Protein AF-K7MGU0-F1 (afdb_monomer)

Radius of gyration: 17.74 Å; Cα contacts (8 Å, |Δi|>4): 352; chains: 1; bounding box: 52×36×39 Å

Solvent-accessible surface area (backbone atoms only — not comparable to full-atom values): 12225 Å² total; per-residue (Å²): 135,83,76,81,82,65,74,52,63,65,52,76,43,71,45,42,64,40,70,75,51,37,75,36,49,47,59,34,79,84,24,44,74,56,97,31,18,41,38,25,26,84,63,34,66,45,21,53,11,33,43,31,45,67,70,66,44,75,66,55,86,72,94,62,90,76,66,78,72,80,76,79,81,74,82,72,86,83,77,58,30,75,46,71,41,50,80,73,100,62,54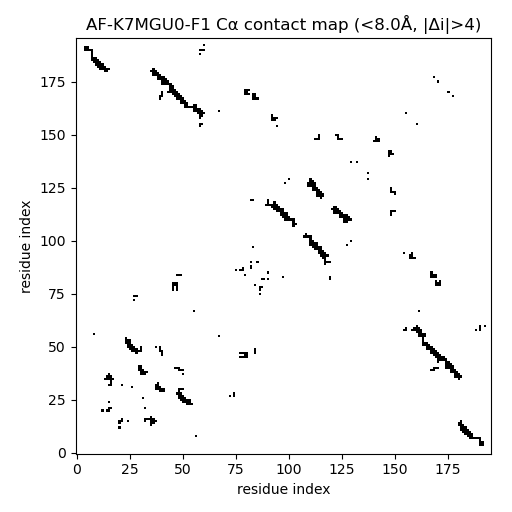,72,62,44,75,45,78,44,77,45,78,77,68,46,93,90,50,70,90,51,33,30,36,27,38,23,61,48,39,83,65,49,83,46,70,45,82,40,69,59,80,83,30,66,100,46,92,73,83,87,48,73,76,42,101,86,73,54,62,84,80,94,74,67,58,70,82,57,36,62,48,64,42,72,54,67,51,57,35,43,21,40,93,51,65,54,63,48,74,44,60,62,52,75,47,76,53,84,63,76,73,81,74,82,78,128

InterPro domains:
  IPR001220 Legume lectin domain [PF00139] (79-130)
  IPR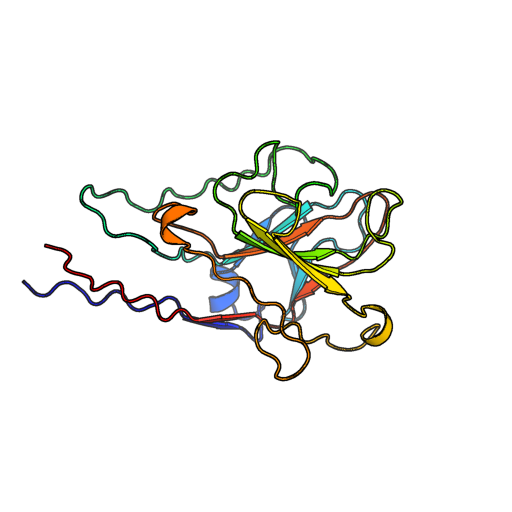001220 Legume lectin domain [PF00139] (146-190)
  IPR013320 Concanavalin A-like lectin/glucanase domain superfamily [SSF49899] (7-190)
  IPR019825 Legume lectin, beta chain, Mn/Ca-binding site [PS00307] (95-101)
  IPR050258 Leguminous Lectin [PTHR32401] (75-188)
  IPR053761 Leguminous Lectin Domain-containing Protein [G3DSA:2.60.40.4220] (92-138)

Nearest PDB structures (foldseek):
  5t7p-assembly1_A  TM=7.113E-01  e=4.894E-07  Pisum sativum
  5t7p-assembly1_B  TM=7.230E-01  e=8.574E-07  Pisum sativum
  2bqp-assembly1_B  TM=7.061E-01  e=1.270E-06  Pisum sativum
  4wv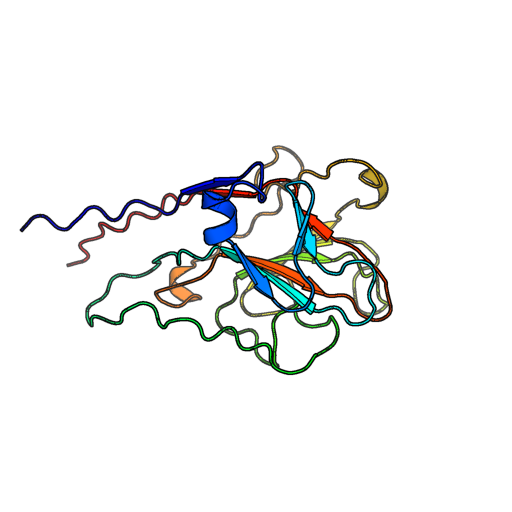8-assembly1_D  TM=6.993E-01  e=1.777E-06  Vatairea macrocarpa
  2e6v-assembly4_D  TM=5.112E-01  e=5.675E-01  Canis lupus familiaris

Sequence (196 aa):
MILPIVQPLSFNITNFSDPEIASRIQCTGIAKIENGNIVLNPLINNGVERAIYGQPLRLKNSSNGNTPLAFDYQTPPNFSGFSLGLYGGTLDNIVAVEFDTYINEYDQPMHRVGINNNSVASLEYKKFRIESNIGKMGHASAFTPNDSLSHQIDLREILPKWVTVEFSGATRSSKEENVIHSWEFSTNLDLNINDN

Secondary structure (DSSP, 8-state):
------PPPEEEES-TTSHHHHTTEEE-TT-EEETTEEEES-S-TT-EEEEEESSPEE-S--SS--PPP-------S---STTTT--SS---S-EEEEEE----SSS-SS-EEEEEESSSSEEEEEE--GGGGTTS-----S--TTS-------HHHHS-SEE--EEEEE-SSS---EEE--EEEE----------

pLDDT: mean 74.09, std 16.16, range [33.75, 96.81]

Structure (mmCIF, N/CA/C/O backbone):
data_AF-K7MGU0-F1
#
_entry.id   AF-K7MGU0-F1
#
loop_
_atom_site.group_PDB
_atom_site.id
_atom_site.type_symbol
_atom_site.label_atom_id
_atom_site.label_alt_id
_atom_site.label_comp_id
_atom_site.label_asym_id
_atom_site.label_entity_id
_atom_site.label_seq_id
_atom_site.pdbx_PDB_ins_code
_atom_site.Cartn_x
_atom_site.Cartn_y
_atom_site.Cartn_z
_atom_site.occupancy
_atom_site.B_iso_or_equiv
_atom_site.auth_seq_id
_atom_site.auth_comp_id
_atom_site.auth_asym_id
_atom_site.auth_atom_id
_atom_site.pdbx_PDB_model_num
ATOM 1 N N . MET A 1 1 ? -33.216 -1.566 22.440 1.00 45.22 1 MET A N 1
ATOM 2 C CA . MET A 1 1 ? -32.497 -2.041 21.241 1.00 45.22 1 MET A CA 1
ATOM 3 C C . MET A 1 1 ? -31.042 -1.654 21.432 1.00 45.22 1 MET A C 1
ATOM 5 O O . MET A 1 1 ? -30.753 -0.469 21.457 1.00 45.22 1 MET A O 1
ATOM 9 N N . ILE A 1 2 ? -30.171 -2.619 21.716 1.00 44.28 2 ILE A N 1
ATOM 10 C CA . ILE A 1 2 ? -28.731 -2.377 21.869 1.00 44.28 2 ILE A CA 1
ATOM 11 C C . ILE A 1 2 ? -28.143 -2.617 20.483 1.00 44.28 2 ILE A C 1
ATOM 13 O O . ILE A 1 2 ? -28.178 -3.749 20.003 1.00 44.28 2 ILE A O 1
ATOM 17 N N . LEU A 1 3 ? -27.706 -1.560 19.801 1.00 50.16 3 LEU A N 1
ATOM 18 C CA . LEU A 1 3 ? -26.968 -1.729 18.553 1.00 50.16 3 LEU A CA 1
ATOM 19 C C . LEU A 1 3 ? -25.599 -2.329 18.911 1.00 50.16 3 LEU A C 1
ATOM 21 O O . LEU A 1 3 ? -24.957 -1.832 19.839 1.00 50.16 3 LEU A O 1
ATOM 25 N N . PRO A 1 4 ? -25.167 -3.422 18.260 1.00 48.31 4 PRO A N 1
ATOM 26 C CA . PRO A 1 4 ? -23.873 -4.015 18.553 1.00 48.31 4 PRO A CA 1
ATOM 27 C C . PRO A 1 4 ? -22.781 -2.990 18.245 1.00 48.31 4 PRO A C 1
ATOM 29 O O . PRO A 1 4 ? -22.712 -2.474 17.129 1.00 48.31 4 PRO A O 1
ATOM 32 N N . ILE A 1 5 ? -21.946 -2.711 19.248 1.00 52.16 5 ILE A N 1
ATOM 33 C CA . ILE A 1 5 ? -20.726 -1.915 19.107 1.00 52.16 5 ILE A CA 1
ATOM 34 C C . ILE A 1 5 ? -19.877 -2.622 18.053 1.00 52.16 5 ILE A C 1
ATOM 36 O O . ILE A 1 5 ? -19.311 -3.684 18.314 1.00 52.16 5 ILE A O 1
ATOM 40 N N . VAL A 1 6 ? -19.821 -2.072 16.843 1.00 58.41 6 VAL A N 1
ATOM 41 C CA . VAL A 1 6 ? -18.869 -2.554 15.846 1.00 58.41 6 VAL A CA 1
ATOM 42 C C . VAL A 1 6 ? -17.529 -1.966 16.244 1.00 58.41 6 VAL A C 1
ATOM 44 O O . VAL A 1 6 ? -17.345 -0.752 16.199 1.00 58.41 6 VAL A O 1
ATOM 47 N N . GLN A 1 7 ? -16.624 -2.824 16.708 1.00 64.56 7 GLN A N 1
ATOM 48 C CA . GLN A 1 7 ? -15.285 -2.390 17.076 1.00 64.56 7 GLN A CA 1
ATOM 49 C C . GLN A 1 7 ? -14.560 -1.842 15.837 1.00 64.56 7 GLN A C 1
ATOM 51 O O . GLN A 1 7 ? -14.709 -2.410 14.748 1.00 64.56 7 GLN A O 1
ATOM 56 N N . PRO A 1 8 ? -13.792 -0.749 15.982 1.00 74.75 8 PRO A N 1
ATOM 57 C CA . PRO A 1 8 ? -12.951 -0.260 14.902 1.00 74.75 8 PRO A CA 1
ATOM 58 C C . PRO A 1 8 ? -11.940 -1.335 14.494 1.00 74.75 8 PRO A C 1
ATOM 60 O O . PRO A 1 8 ? -11.438 -2.083 15.336 1.00 74.75 8 PRO A O 1
ATOM 63 N N . LEU A 1 9 ? -11.631 -1.410 13.198 1.00 81.62 9 LEU A N 1
ATOM 64 C CA . LEU A 1 9 ? -10.611 -2.327 12.703 1.00 81.62 9 LEU A CA 1
ATOM 65 C C . LEU A 1 9 ? -9.241 -1.918 13.256 1.00 81.62 9 LEU A C 1
ATOM 67 O O . LEU A 1 9 ? -8.764 -0.811 13.005 1.00 81.62 9 LEU A O 1
ATOM 71 N N . SER A 1 10 ? -8.609 -2.826 13.990 1.00 87.38 10 SER A N 1
ATOM 72 C CA . SER A 1 10 ? -7.253 -2.648 14.490 1.00 87.38 10 SER A CA 1
ATOM 73 C C . SER A 1 10 ? -6.518 -3.981 14.464 1.00 87.38 10 SER A C 1
ATOM 75 O O . SER A 1 10 ? -7.075 -5.002 14.874 1.00 87.38 10 SER A O 1
ATOM 77 N N . PHE A 1 11 ? -5.288 -3.982 13.964 1.00 91.31 11 PHE A N 1
ATOM 78 C CA . PHE A 1 11 ? -4.409 -5.143 13.971 1.00 91.31 11 PHE A CA 1
ATOM 79 C C . PHE A 1 11 ? -2.942 -4.712 14.013 1.00 91.31 11 PHE A C 1
ATOM 81 O O . PHE A 1 11 ? -2.573 -3.639 13.542 1.00 91.31 11 PHE A O 1
ATOM 88 N N . ASN A 1 12 ? -2.103 -5.580 14.570 1.00 93.75 12 ASN A N 1
ATOM 89 C CA . ASN A 1 12 ? -0.656 -5.430 14.576 1.00 93.75 12 ASN A CA 1
ATOM 90 C C . ASN A 1 12 ? -0.034 -6.795 14.280 1.00 93.75 12 ASN A C 1
ATOM 92 O O . ASN A 1 12 ? -0.160 -7.727 15.075 1.00 93.75 12 ASN A O 1
ATOM 96 N N . ILE A 1 13 ? 0.578 -6.912 13.108 1.00 95.12 13 ILE A N 1
ATOM 97 C CA . ILE A 1 13 ? 1.176 -8.139 12.605 1.00 95.12 13 ILE A CA 1
ATOM 98 C C . ILE A 1 13 ? 2.687 -7.958 12.561 1.00 95.12 13 ILE A C 1
ATOM 100 O O . ILE A 1 13 ? 3.191 -7.079 11.868 1.00 95.12 13 ILE A O 1
ATOM 104 N N . THR A 1 14 ? 3.409 -8.829 13.257 1.00 95.12 14 THR A N 1
ATOM 105 C CA . THR A 1 14 ? 4.882 -8.861 13.277 1.00 95.12 14 THR A CA 1
ATOM 106 C C . THR A 1 14 ? 5.458 -10.176 12.748 1.00 95.12 14 THR A C 1
ATOM 108 O O . THR A 1 14 ? 6.672 -10.320 12.649 1.00 95.12 14 THR A O 1
ATOM 111 N N . ASN A 1 15 ? 4.594 -11.144 12.425 1.00 96.62 15 ASN A N 1
ATOM 112 C CA . ASN A 1 15 ? 4.957 -12.414 11.809 1.00 96.62 15 ASN A CA 1
ATOM 113 C C . ASN A 1 15 ? 3.787 -12.928 10.960 1.00 96.62 15 ASN A C 1
ATOM 115 O O . ASN A 1 15 ? 2.785 -13.413 11.484 1.00 96.62 15 ASN A O 1
ATOM 119 N N . PHE A 1 16 ? 3.927 -12.852 9.642 1.00 96.81 16 PHE A N 1
ATOM 120 C CA . PHE A 1 16 ? 2.901 -13.305 8.704 1.00 96.81 16 PHE A CA 1
ATOM 121 C C . PHE A 1 16 ? 2.825 -14.830 8.573 1.00 96.81 16 PHE A C 1
ATOM 123 O O . PHE A 1 16 ? 1.855 -15.342 8.028 1.00 96.81 16 PHE A O 1
ATOM 130 N N . SER A 1 17 ? 3.820 -15.570 9.075 1.00 96.06 17 SER A N 1
ATOM 131 C CA . SER A 1 17 ? 3.813 -17.038 9.081 1.00 96.06 17 SER A CA 1
ATOM 132 C C . SER A 1 17 ? 3.055 -17.643 10.267 1.00 96.06 17 SER A C 1
ATOM 134 O O . SER A 1 17 ? 2.936 -18.866 10.332 1.00 96.06 17 SER A O 1
ATOM 136 N N . ASP A 1 18 ? 2.539 -16.829 11.194 1.00 95.62 18 ASP A N 1
ATOM 137 C CA . ASP A 1 18 ? 1.586 -17.310 12.195 1.00 95.62 18 ASP A CA 1
ATOM 138 C C . ASP A 1 18 ? 0.335 -17.865 11.478 1.00 95.62 18 ASP A C 1
ATOM 140 O O . ASP A 1 18 ? -0.245 -17.146 10.664 1.00 95.62 18 ASP A O 1
ATOM 144 N N . PRO A 1 19 ? -0.100 -19.116 11.730 1.00 93.75 19 PRO A N 1
ATOM 145 C CA . PRO A 1 19 ? -1.223 -19.719 11.011 1.00 93.75 19 PRO A CA 1
ATOM 146 C C . PRO A 1 19 ? -2.539 -18.934 11.101 1.00 93.75 19 PRO A C 1
ATOM 148 O O . PRO A 1 19 ? -3.299 -18.899 10.130 1.00 93.75 19 PRO A O 1
ATOM 151 N N . GLU A 1 20 ? -2.819 -18.295 12.241 1.00 92.00 20 GLU A N 1
ATOM 152 C CA . GLU A 1 20 ? -4.018 -17.473 12.416 1.00 92.00 20 GLU A CA 1
ATOM 153 C C . GLU A 1 20 ? -3.933 -16.221 11.538 1.00 92.00 20 GLU A C 1
ATOM 155 O O . GLU A 1 20 ? -4.897 -15.875 10.853 1.00 92.00 20 GLU A O 1
ATOM 160 N N . ILE A 1 21 ? -2.763 -15.581 11.495 1.00 92.31 21 ILE A N 1
ATOM 161 C CA . ILE A 1 21 ? -2.512 -14.399 10.664 1.00 92.31 21 ILE A CA 1
ATOM 162 C C . ILE A 1 21 ? -2.480 -14.752 9.179 1.00 92.31 21 ILE A C 1
ATOM 164 O O . ILE A 1 21 ? -3.119 -14.069 8.383 1.00 92.31 21 ILE A O 1
ATOM 168 N N . ALA A 1 22 ? -1.796 -15.828 8.796 1.00 90.81 22 ALA A N 1
ATOM 169 C CA . ALA A 1 22 ? -1.699 -16.288 7.417 1.00 90.81 22 ALA A CA 1
ATOM 170 C C . ALA A 1 22 ? -3.089 -16.558 6.821 1.00 90.81 22 ALA A C 1
ATOM 172 O O . ALA A 1 22 ? -3.336 -16.225 5.667 1.00 90.81 22 ALA A O 1
ATOM 173 N N . SER A 1 23 ? -4.033 -17.068 7.625 1.00 91.00 23 SER A N 1
ATOM 174 C CA . SER A 1 23 ? -5.429 -17.260 7.197 1.00 91.00 23 SER A CA 1
ATOM 175 C C . SER A 1 23 ? -6.177 -15.952 6.890 1.00 91.00 23 SER A C 1
ATOM 177 O O . SER A 1 23 ? -7.195 -15.967 6.196 1.00 91.00 23 SER A O 1
ATOM 179 N N . ARG A 1 24 ? -5.673 -14.815 7.390 1.00 91.38 24 ARG A N 1
ATOM 180 C CA . ARG A 1 24 ? -6.221 -13.466 7.188 1.00 91.38 24 ARG A CA 1
ATOM 181 C C . ARG A 1 24 ? -5.509 -12.691 6.086 1.00 91.38 24 ARG A C 1
ATOM 183 O O . ARG A 1 24 ? -5.950 -11.588 5.789 1.00 91.38 24 ARG A O 1
ATOM 190 N N . ILE A 1 25 ? -4.440 -13.215 5.492 1.00 92.38 25 ILE A N 1
ATOM 191 C CA . ILE A 1 25 ? -3.716 -12.546 4.409 1.00 92.38 25 ILE A CA 1
ATOM 192 C C . ILE A 1 25 ? -3.968 -13.284 3.104 1.00 92.38 25 ILE A C 1
ATOM 194 O O . ILE A 1 25 ? -3.707 -14.477 2.977 1.00 92.38 25 ILE A O 1
ATOM 198 N N . GLN A 1 26 ? -4.458 -12.552 2.112 1.00 90.25 26 GLN A N 1
ATOM 199 C CA . GLN A 1 26 ? -4.673 -13.072 0.771 1.00 90.25 26 GLN A CA 1
ATOM 200 C C . GLN A 1 26 ? -3.619 -12.486 -0.160 1.00 90.25 26 GLN A C 1
ATOM 202 O O . GLN A 1 26 ? -3.630 -11.289 -0.448 1.00 90.25 26 GLN A O 1
ATOM 207 N N . CYS A 1 27 ? -2.701 -13.331 -0.621 1.00 89.94 27 CYS A N 1
ATOM 208 C CA . CYS A 1 27 ? -1.728 -12.962 -1.640 1.00 89.94 27 CYS A CA 1
ATOM 209 C C . CYS A 1 27 ? -2.283 -13.256 -3.037 1.00 89.94 27 CYS A C 1
ATOM 211 O O . CYS A 1 27 ? -2.915 -14.288 -3.262 1.00 89.94 27 CYS A O 1
ATOM 213 N N . THR A 1 28 ? -2.018 -12.358 -3.981 1.00 84.31 28 THR A N 1
ATOM 214 C CA . THR A 1 28 ? -2.375 -12.520 -5.398 1.00 84.31 28 THR A CA 1
ATOM 215 C C . THR A 1 28 ? -1.122 -12.577 -6.269 1.00 84.31 28 THR A C 1
ATOM 217 O O . THR A 1 28 ? -0.056 -12.103 -5.871 1.00 84.31 28 THR A O 1
ATOM 220 N N . GLY A 1 29 ? -1.236 -13.162 -7.463 1.00 79.75 29 GLY A N 1
ATOM 221 C CA . GLY A 1 29 ? -0.090 -13.346 -8.352 1.00 79.75 29 GLY A CA 1
ATOM 222 C C . GLY A 1 29 ? 0.954 -14.269 -7.722 1.00 79.75 29 GLY A C 1
ATOM 223 O O . GLY A 1 29 ? 0.621 -15.352 -7.247 1.00 79.75 29 GLY A O 1
ATOM 224 N N . ILE A 1 30 ? 2.214 -13.839 -7.717 1.00 84.69 30 ILE A N 1
ATOM 225 C CA . ILE A 1 30 ? 3.321 -14.592 -7.109 1.00 84.69 30 ILE A CA 1
ATOM 226 C C . ILE A 1 30 ? 3.715 -14.082 -5.717 1.00 84.69 30 ILE A C 1
ATOM 228 O O . ILE A 1 30 ? 4.750 -14.496 -5.186 1.00 84.69 30 ILE A O 1
ATOM 232 N N . ALA A 1 31 ? 2.914 -13.191 -5.124 1.00 89.25 31 ALA A N 1
ATOM 233 C CA . ALA A 1 31 ? 3.133 -12.780 -3.748 1.00 89.25 31 ALA A CA 1
ATOM 234 C C . ALA A 1 31 ? 3.020 -13.988 -2.824 1.00 89.25 31 ALA A C 1
ATOM 236 O O . ALA A 1 31 ? 2.174 -14.868 -3.001 1.00 89.25 31 ALA A O 1
ATOM 237 N N . LYS A 1 32 ? 3.874 -14.015 -1.808 1.00 92.19 32 LYS A N 1
ATOM 238 C CA . LYS A 1 32 ? 3.955 -15.135 -0.873 1.00 92.19 32 LYS A CA 1
ATOM 239 C C . LYS A 1 32 ? 4.300 -14.653 0.521 1.00 92.19 32 LYS A C 1
ATOM 241 O O . LYS A 1 32 ? 4.880 -13.587 0.698 1.00 92.19 32 LYS A O 1
ATOM 246 N N . ILE A 1 33 ? 3.956 -15.474 1.501 1.00 94.44 33 ILE A N 1
ATOM 247 C CA . ILE A 1 33 ? 4.471 -15.340 2.857 1.00 94.44 33 ILE A CA 1
ATOM 248 C C . ILE A 1 33 ? 5.696 -16.246 2.967 1.00 94.44 33 ILE A C 1
ATOM 250 O O . ILE A 1 33 ? 5.608 -17.444 2.702 1.00 94.44 33 ILE A O 1
ATOM 254 N N . GLU A 1 34 ? 6.836 -15.681 3.347 1.00 94.00 34 GLU A N 1
ATOM 255 C CA . GLU A 1 34 ? 8.107 -16.393 3.463 1.00 94.00 34 GLU A CA 1
ATOM 256 C C . GLU A 1 34 ? 8.901 -15.867 4.663 1.00 94.00 34 GLU A C 1
ATOM 258 O O . GLU A 1 34 ? 9.089 -14.662 4.827 1.00 94.00 34 GLU A O 1
ATOM 263 N N . ASN A 1 35 ? 9.370 -16.780 5.521 1.00 94.81 35 ASN A N 1
ATOM 264 C CA . ASN A 1 35 ? 10.175 -16.464 6.708 1.00 94.81 35 ASN A CA 1
ATOM 265 C C . ASN A 1 35 ? 9.554 -15.385 7.619 1.00 94.81 35 ASN A C 1
ATOM 267 O O . ASN A 1 35 ? 10.258 -14.517 8.130 1.00 94.81 35 ASN A O 1
ATOM 271 N N . GLY A 1 36 ? 8.233 -15.424 7.801 1.00 95.75 36 GLY A N 1
ATOM 272 C CA . GLY A 1 36 ? 7.492 -14.462 8.614 1.00 95.75 36 GLY A CA 1
ATOM 273 C C . GLY A 1 36 ? 7.170 -13.132 7.937 1.00 95.75 36 GLY A C 1
ATOM 274 O O . GLY A 1 36 ? 6.538 -12.299 8.577 1.00 95.75 36 GLY A O 1
ATOM 275 N N . ASN A 1 37 ? 7.536 -12.941 6.667 1.00 95.56 37 ASN A N 1
ATOM 276 C CA . ASN A 1 37 ? 7.348 -11.695 5.919 1.00 95.56 37 ASN A CA 1
ATOM 277 C C . ASN A 1 37 ? 6.399 -11.901 4.734 1.00 95.56 37 ASN A C 1
ATOM 279 O O . ASN A 1 37 ? 6.327 -13.003 4.191 1.00 95.56 37 ASN A O 1
ATOM 283 N N . ILE A 1 38 ? 5.716 -10.847 4.289 1.00 95.00 38 ILE A N 1
ATOM 284 C CA . ILE A 1 38 ? 5.091 -10.838 2.958 1.00 95.00 38 ILE A CA 1
ATOM 285 C C . ILE A 1 38 ? 6.153 -10.409 1.948 1.00 95.00 38 ILE A C 1
ATOM 287 O O . ILE A 1 38 ? 6.846 -9.418 2.162 1.00 95.00 38 ILE A O 1
ATOM 291 N N . VAL A 1 39 ? 6.251 -11.131 0.839 1.00 92.75 39 VAL A N 1
ATOM 292 C CA . VAL A 1 39 ? 7.133 -10.817 -0.285 1.00 92.75 39 VAL A CA 1
ATOM 293 C C . VAL A 1 39 ? 6.273 -10.533 -1.512 1.00 92.75 39 VAL A C 1
ATOM 295 O O . VAL A 1 39 ? 5.507 -11.396 -1.947 1.00 92.75 39 VAL A O 1
ATOM 298 N N . LEU A 1 40 ? 6.403 -9.326 -2.061 1.00 88.81 40 LEU A N 1
ATOM 299 C CA . LEU A 1 40 ? 5.805 -8.894 -3.325 1.00 88.81 40 LEU A CA 1
ATOM 300 C C . LEU A 1 40 ? 6.906 -8.742 -4.383 1.00 88.81 40 LEU A C 1
ATOM 302 O O . LEU A 1 40 ? 8.037 -8.385 -4.055 1.00 88.81 40 LEU A O 1
ATOM 306 N N . ASN A 1 41 ? 6.563 -8.960 -5.652 1.00 78.94 41 ASN A N 1
ATOM 307 C CA . ASN A 1 41 ? 7.451 -8.844 -6.810 1.00 78.94 41 ASN A CA 1
ATOM 308 C C . ASN A 1 41 ? 8.818 -9.529 -6.616 1.00 78.94 41 ASN A C 1
ATOM 310 O O . ASN A 1 41 ? 9.830 -8.859 -6.753 1.00 78.94 41 ASN A O 1
ATOM 314 N N . PRO A 1 42 ? 8.924 -10.835 -6.300 1.00 73.88 42 PRO A N 1
ATOM 315 C CA . PRO A 1 42 ? 10.206 -11.499 -6.020 1.00 73.88 42 PRO A CA 1
ATOM 316 C C . PRO A 1 42 ? 11.141 -11.565 -7.253 1.00 73.88 42 PRO A C 1
ATOM 318 O O . PRO A 1 42 ? 11.315 -12.605 -7.889 1.00 73.88 42 PRO A O 1
ATOM 321 N N . LEU A 1 43 ? 11.747 -10.425 -7.601 1.00 75.44 43 LEU A N 1
ATOM 322 C CA . LEU A 1 43 ? 12.718 -10.177 -8.669 1.00 75.44 43 LEU A CA 1
ATOM 323 C C . LEU A 1 43 ? 12.252 -10.531 -10.092 1.00 75.44 43 LEU A C 1
ATOM 325 O O . LEU A 1 43 ? 13.060 -10.928 -10.944 1.00 75.44 43 LEU A O 1
ATOM 329 N N . ILE A 1 44 ? 10.965 -10.335 -10.378 1.00 69.06 44 ILE A N 1
ATOM 330 C CA . ILE A 1 44 ? 10.393 -10.524 -11.717 1.00 69.06 44 ILE A CA 1
ATOM 331 C C . ILE A 1 44 ? 10.180 -9.199 -12.460 1.00 69.06 44 ILE A C 1
ATOM 333 O O . ILE A 1 44 ? 10.035 -8.139 -11.853 1.00 69.06 44 ILE A O 1
ATOM 337 N N . ASN A 1 45 ? 10.145 -9.282 -13.791 1.00 70.44 45 ASN A N 1
ATOM 338 C CA . ASN A 1 45 ? 9.728 -8.173 -14.647 1.00 70.44 45 ASN A CA 1
ATOM 339 C C . ASN A 1 45 ? 8.204 -8.181 -14.785 1.00 70.44 45 ASN A C 1
ATOM 341 O O . ASN A 1 45 ? 7.613 -9.255 -14.904 1.00 70.44 45 ASN A O 1
ATOM 345 N N . ASN A 1 46 ? 7.600 -6.998 -14.900 1.00 71.50 46 ASN A N 1
ATOM 346 C CA . ASN A 1 46 ? 6.155 -6.817 -15.052 1.00 71.50 46 ASN A CA 1
ATOM 347 C C . ASN A 1 46 ? 5.346 -7.496 -13.934 1.00 71.50 46 ASN A C 1
ATOM 349 O O . ASN A 1 46 ? 4.243 -7.982 -14.192 1.00 71.50 46 ASN A O 1
ATOM 353 N N . GLY A 1 47 ? 5.920 -7.570 -12.730 1.00 76.44 47 GLY A N 1
ATOM 354 C CA . GLY A 1 47 ? 5.237 -8.069 -11.548 1.00 76.44 47 GLY A CA 1
ATOM 355 C C . GLY A 1 47 ? 4.113 -7.124 -11.161 1.00 76.44 47 GLY A C 1
ATOM 356 O O . GLY A 1 47 ? 4.225 -5.906 -11.310 1.00 76.44 47 GLY A O 1
ATOM 357 N N . VAL A 1 48 ? 2.997 -7.705 -10.747 1.00 78.75 48 VAL A N 1
ATOM 358 C CA . VAL A 1 48 ? 1.860 -6.997 -10.167 1.00 78.75 48 VAL A CA 1
ATOM 359 C C . VAL A 1 48 ? 1.301 -7.935 -9.120 1.00 78.75 48 VAL A C 1
ATOM 361 O O . VAL A 1 48 ? 0.639 -8.924 -9.441 1.00 78.75 48 VAL A O 1
ATOM 364 N N . GLU A 1 49 ? 1.586 -7.648 -7.857 1.00 84.19 49 GLU A N 1
ATOM 365 C CA . GLU A 1 49 ? 1.106 -8.473 -6.762 1.00 84.19 49 GLU A CA 1
ATOM 366 C C . GLU A 1 49 ? 0.548 -7.639 -5.628 1.00 84.19 49 GLU A C 1
ATOM 368 O O . GLU A 1 49 ? 0.879 -6.467 -5.434 1.00 84.19 49 GLU A O 1
ATOM 373 N N . ARG A 1 50 ? -0.338 -8.281 -4.873 1.00 87.25 50 ARG A N 1
ATOM 374 C CA . ARG A 1 50 ? -1.040 -7.672 -3.752 1.00 87.25 50 ARG A CA 1
ATOM 375 C C . ARG A 1 50 ? -1.060 -8.632 -2.581 1.00 87.25 50 ARG A C 1
ATOM 377 O O . ARG A 1 50 ? -1.198 -9.840 -2.787 1.00 87.25 50 ARG A O 1
ATOM 384 N N . ALA A 1 51 ? -0.990 -8.078 -1.382 1.00 91.31 51 ALA A N 1
ATOM 385 C CA . ALA A 1 51 ? -1.289 -8.768 -0.142 1.00 91.31 51 ALA A CA 1
ATOM 386 C C . ALA A 1 51 ? -2.408 -8.020 0.577 1.00 91.31 51 ALA A C 1
ATOM 388 O O . ALA A 1 51 ? -2.267 -6.852 0.938 1.00 91.31 51 ALA A O 1
ATOM 389 N N . ILE A 1 52 ? -3.532 -8.702 0.747 1.00 90.44 52 ILE A N 1
ATOM 390 C CA . ILE A 1 52 ? -4.801 -8.103 1.145 1.00 90.44 52 ILE A CA 1
ATOM 391 C C . ILE A 1 52 ? -5.163 -8.608 2.533 1.00 90.44 52 ILE A C 1
ATOM 393 O O . ILE A 1 52 ? -5.153 -9.818 2.778 1.00 90.44 52 ILE A O 1
ATOM 397 N N . TYR A 1 53 ? -5.505 -7.691 3.437 1.00 90.94 53 TYR A N 1
ATOM 398 C CA . TYR A 1 53 ? -6.047 -8.071 4.732 1.00 90.94 53 TYR A CA 1
ATOM 399 C C . TYR A 1 53 ? -7.505 -8.511 4.562 1.00 90.94 53 TYR A C 1
ATOM 401 O O . TYR A 1 53 ? -8.359 -7.757 4.098 1.00 90.94 53 TYR A O 1
ATOM 409 N N . GLY A 1 54 ? -7.793 -9.759 4.921 1.00 86.31 54 GLY A N 1
ATOM 410 C CA . GLY A 1 54 ? -9.033 -10.453 4.577 1.00 86.31 54 GLY A CA 1
ATOM 411 C C . GLY A 1 54 ? -10.277 -9.954 5.310 1.00 86.31 54 GLY A C 1
ATOM 412 O O . GLY A 1 54 ? -11.390 -10.277 4.898 1.00 86.31 54 GLY A O 1
ATOM 413 N N . GLN A 1 55 ? -10.125 -9.169 6.380 1.00 84.31 55 GLN A N 1
ATOM 414 C CA . GLN A 1 55 ? -11.259 -8.564 7.075 1.00 84.31 55 GLN A CA 1
ATOM 415 C C . GLN A 1 55 ? -11.514 -7.148 6.530 1.00 84.31 55 GLN A C 1
ATOM 417 O O . GLN A 1 55 ? -10.680 -6.262 6.731 1.00 84.31 55 GLN A O 1
ATOM 422 N N . PRO A 1 56 ? -12.663 -6.899 5.877 1.00 82.25 56 PRO A N 1
ATOM 423 C CA . PRO A 1 56 ? -12.974 -5.582 5.344 1.00 82.25 56 PRO A CA 1
ATOM 424 C C . PRO A 1 56 ? -13.281 -4.579 6.464 1.00 82.25 56 PRO A C 1
ATOM 426 O O . PRO A 1 56 ? -13.891 -4.911 7.484 1.00 82.25 56 PRO A O 1
ATOM 429 N N . LEU A 1 57 ? -12.925 -3.320 6.229 1.00 80.50 57 LEU A N 1
ATOM 430 C CA . LEU A 1 57 ? -13.292 -2.174 7.051 1.00 80.50 57 LEU A CA 1
ATOM 431 C C . LEU A 1 57 ? -14.645 -1.616 6.593 1.00 80.50 57 LEU A C 1
ATOM 433 O O . LEU A 1 57 ? -14.875 -1.376 5.407 1.00 80.50 57 LEU A O 1
ATOM 437 N N . ARG A 1 58 ? -15.543 -1.364 7.547 1.00 78.06 58 ARG A N 1
ATOM 438 C CA . ARG A 1 58 ? -16.782 -0.617 7.301 1.00 78.06 58 ARG A CA 1
ATOM 439 C C . ARG A 1 58 ? -16.512 0.877 7.446 1.00 78.06 58 ARG A C 1
ATOM 441 O O . ARG A 1 58 ? -16.051 1.291 8.499 1.00 78.06 58 ARG A O 1
ATOM 448 N N . LEU A 1 59 ? -16.862 1.680 6.444 1.00 76.06 59 LEU A N 1
ATOM 449 C CA . LEU A 1 59 ? -16.734 3.144 6.475 1.00 76.06 59 LEU A CA 1
ATOM 450 C C . LEU A 1 59 ? -18.067 3.887 6.652 1.00 76.06 59 LEU A C 1
ATOM 452 O O . LEU A 1 59 ? -18.081 5.014 7.144 1.00 76.06 59 LEU A O 1
ATOM 456 N N . LYS A 1 60 ? -19.188 3.275 6.239 1.00 75.56 60 LYS A N 1
ATOM 457 C CA . LYS A 1 60 ? -20.517 3.915 6.176 1.00 75.56 60 LYS A CA 1
ATOM 458 C C . LYS A 1 60 ? -21.598 3.081 6.870 1.00 75.56 60 LYS A C 1
ATOM 460 O O . LYS A 1 60 ? -21.524 1.848 6.904 1.00 75.56 60 LYS A O 1
ATOM 465 N N . ASN A 1 61 ? -22.633 3.750 7.377 1.00 66.19 61 ASN A N 1
ATOM 466 C CA . ASN A 1 61 ? -23.830 3.097 7.911 1.00 66.19 61 ASN A CA 1
ATOM 467 C C . ASN A 1 61 ? -24.753 2.603 6.784 1.00 66.19 61 ASN A C 1
ATOM 469 O O . ASN A 1 61 ? -24.749 3.125 5.672 1.00 66.19 61 ASN A O 1
ATOM 473 N N . SER A 1 62 ? -25.508 1.537 7.061 1.00 57.50 62 SER A N 1
ATOM 474 C CA . SER A 1 62 ? -26.471 0.949 6.123 1.00 57.50 62 SER A CA 1
ATOM 475 C C . SER A 1 62 ? -27.878 1.407 6.471 1.00 57.50 62 SER A C 1
ATOM 477 O O . SER A 1 62 ? -28.351 1.065 7.548 1.00 57.50 62 SER A O 1
ATOM 479 N N . SER A 1 63 ? -28.582 2.048 5.542 1.00 58.47 63 SER A N 1
ATOM 480 C CA . SER A 1 63 ? -30.048 1.957 5.498 1.00 58.47 63 SER A CA 1
ATOM 481 C C . SER A 1 63 ? -30.492 0.628 4.871 1.00 58.47 63 SER A C 1
ATOM 483 O O . SER A 1 63 ? -31.454 0.015 5.319 1.00 58.47 63 SER A O 1
ATOM 485 N N . ASN A 1 64 ? -29.727 0.114 3.898 1.00 50.28 64 ASN A N 1
ATOM 486 C CA . ASN A 1 64 ? -30.099 -1.068 3.114 1.00 50.28 64 ASN A CA 1
ATOM 487 C C . ASN A 1 64 ? -29.013 -2.137 3.274 1.00 50.28 64 ASN A C 1
ATOM 489 O O . ASN A 1 64 ? -27.851 -1.840 3.011 1.00 50.28 64 ASN A O 1
ATOM 493 N N . GLY A 1 65 ? -29.357 -3.328 3.773 1.00 51.03 65 GLY A N 1
ATOM 494 C CA . GLY A 1 65 ? -28.464 -4.372 4.309 1.00 51.03 65 GLY A CA 1
ATOM 495 C C . GLY A 1 65 ? -27.465 -5.040 3.352 1.00 51.03 65 GLY A C 1
ATOM 496 O O . GLY A 1 65 ? -27.347 -6.260 3.362 1.00 51.03 65 GLY A O 1
ATOM 497 N N . ASN A 1 66 ? -26.703 -4.276 2.570 1.00 55.34 66 ASN A N 1
ATOM 498 C CA . ASN A 1 66 ? -25.660 -4.817 1.706 1.00 55.34 66 ASN A CA 1
ATOM 499 C C . ASN A 1 66 ? -24.527 -5.395 2.571 1.00 55.34 66 ASN A C 1
ATOM 501 O O . ASN A 1 66 ? -23.765 -4.658 3.226 1.00 55.34 66 ASN A O 1
ATOM 505 N N . THR A 1 67 ? -24.467 -6.726 2.586 1.00 54.59 67 THR A N 1
ATOM 506 C CA . THR A 1 67 ? -23.337 -7.538 3.039 1.00 54.59 67 THR A CA 1
ATOM 507 C C . THR A 1 67 ? -22.073 -7.142 2.271 1.00 54.59 67 THR A C 1
ATOM 509 O O . THR A 1 67 ? -22.188 -6.659 1.141 1.00 54.59 67 THR A O 1
ATOM 512 N N . PRO A 1 68 ? -20.872 -7.311 2.854 1.00 52.94 68 PRO A N 1
ATOM 513 C CA . PRO A 1 68 ? -19.637 -7.197 2.089 1.00 52.94 68 PRO A CA 1
ATOM 514 C C . PRO A 1 68 ? -19.774 -8.108 0.870 1.00 52.94 68 PRO A C 1
ATOM 516 O O . PRO A 1 68 ? -20.069 -9.295 1.031 1.00 52.94 68 PRO A O 1
ATOM 519 N N . LEU A 1 69 ? -19.650 -7.559 -0.340 1.00 51.06 69 LEU A N 1
ATOM 520 C CA . LEU A 1 69 ? -19.475 -8.414 -1.505 1.00 51.06 69 LEU A CA 1
ATOM 521 C C . LEU A 1 69 ? -18.228 -9.242 -1.205 1.00 51.06 69 LEU A C 1
ATOM 523 O O . LEU A 1 69 ? -17.204 -8.681 -0.810 1.00 51.06 69 LEU A O 1
ATOM 527 N N . ALA A 1 70 ? -18.337 -10.567 -1.304 1.00 45.66 70 ALA A N 1
ATOM 528 C CA . ALA A 1 70 ? -17.154 -11.403 -1.384 1.00 45.66 70 ALA A CA 1
ATOM 529 C C . ALA A 1 70 ? -16.369 -10.854 -2.577 1.00 45.66 70 ALA A C 1
ATOM 531 O O . ALA A 1 70 ? -16.830 -10.960 -3.712 1.00 45.66 70 ALA A O 1
ATOM 532 N N . PHE A 1 71 ? -15.287 -10.127 -2.302 1.00 48.28 71 PHE A N 1
ATOM 533 C CA . PHE A 1 71 ? -14.462 -9.551 -3.346 1.00 48.28 71 PHE A CA 1
ATOM 534 C C . PHE A 1 71 ? -13.879 -10.734 -4.117 1.00 48.28 71 PHE A C 1
ATOM 536 O O . PHE A 1 71 ? -13.071 -11.496 -3.591 1.00 48.28 71 PHE A O 1
ATOM 543 N N . ASP A 1 72 ? -14.377 -10.946 -5.332 1.00 42.41 72 ASP A N 1
ATOM 544 C CA . ASP A 1 72 ? -13.838 -11.936 -6.250 1.00 42.41 72 ASP A CA 1
ATOM 545 C C . ASP A 1 72 ? -12.510 -11.376 -6.766 1.00 42.41 72 ASP A C 1
ATOM 547 O O . ASP A 1 72 ? -12.462 -10.631 -7.743 1.00 42.41 72 ASP A O 1
ATOM 551 N N . TYR A 1 73 ? -11.424 -11.646 -6.036 1.00 50.38 73 TYR A N 1
ATOM 552 C CA . TYR A 1 73 ? -10.065 -11.199 -6.359 1.00 50.38 73 TYR A CA 1
ATOM 553 C C . TYR A 1 73 ? -9.460 -11.983 -7.535 1.00 50.38 73 TYR A C 1
ATOM 555 O O . TYR A 1 73 ? -8.272 -12.311 -7.522 1.00 50.38 73 TYR A O 1
ATOM 563 N N . GLN A 1 74 ? -10.256 -12.326 -8.551 1.00 38.66 74 GLN A N 1
ATOM 564 C CA . GLN A 1 74 ? -9.730 -12.917 -9.777 1.00 38.66 74 GLN A CA 1
ATOM 565 C C . GLN A 1 74 ? -8.783 -11.917 -10.434 1.00 38.66 74 GLN A C 1
ATOM 567 O O . GLN A 1 74 ? -9.210 -10.863 -10.894 1.00 38.66 74 GLN A O 1
ATOM 572 N N . THR A 1 75 ? -7.493 -12.254 -10.459 1.00 42.50 75 THR A N 1
ATOM 573 C CA . THR A 1 75 ? -6.424 -11.512 -11.136 1.00 42.50 75 THR A CA 1
ATOM 574 C C . THR A 1 75 ? -6.713 -11.428 -12.638 1.00 42.50 75 THR A C 1
ATOM 576 O O . THR A 1 75 ? -6.558 -12.444 -13.323 1.00 42.50 75 THR A O 1
ATOM 579 N N . PRO A 1 76 ? -7.110 -10.268 -13.197 1.00 41.97 76 PRO A N 1
ATOM 580 C CA . PRO A 1 76 ? -7.213 -10.106 -14.640 1.00 41.97 76 PRO A CA 1
ATOM 581 C C . PRO A 1 76 ? -5.806 -9.857 -15.223 1.00 41.97 76 PRO A C 1
ATOM 583 O O . PRO A 1 76 ? -4.925 -9.377 -14.508 1.00 41.97 76 PRO A O 1
ATOM 586 N N . PRO A 1 77 ? -5.556 -10.166 -16.508 1.00 43.62 77 PRO A N 1
ATOM 587 C CA . PRO A 1 77 ? -4.205 -10.177 -17.072 1.00 43.62 77 PRO A CA 1
ATOM 588 C C . PRO A 1 77 ? -3.467 -8.827 -16.981 1.00 43.62 77 PRO A C 1
ATOM 590 O O . PRO A 1 77 ? -3.988 -7.797 -17.401 1.00 43.62 77 PRO A O 1
ATOM 593 N N . ASN A 1 78 ? -2.232 -8.894 -16.467 1.00 48.19 78 ASN A N 1
ATOM 594 C CA . ASN A 1 78 ? -1.152 -7.898 -16.414 1.00 48.19 78 ASN A CA 1
ATOM 595 C C . ASN A 1 78 ? -1.341 -6.602 -17.230 1.00 48.19 78 ASN A C 1
ATOM 597 O O . ASN A 1 78 ? -1.094 -6.585 -18.437 1.00 48.19 78 ASN A O 1
ATOM 601 N N . PHE A 1 79 ? -1.570 -5.476 -16.547 1.00 49.66 79 PHE A N 1
ATOM 602 C CA . PHE A 1 79 ? -1.095 -4.173 -17.025 1.00 49.66 79 PHE A CA 1
ATOM 603 C C . PHE A 1 79 ? 0.137 -3.780 -16.205 1.00 49.66 79 PHE A C 1
ATOM 605 O O . PHE A 1 79 ? 0.062 -3.526 -15.009 1.00 49.66 79 PHE A O 1
ATOM 612 N N . SER A 1 80 ? 1.290 -3.805 -16.870 1.00 55.81 80 SER A N 1
ATOM 613 C CA . SER A 1 80 ? 2.635 -3.594 -16.330 1.00 55.81 80 SER A CA 1
ATOM 614 C C . SER A 1 80 ? 2.774 -2.288 -15.533 1.00 55.81 80 SER A C 1
ATOM 616 O O . SER A 1 80 ? 2.796 -1.223 -16.143 1.00 55.81 80 SER A O 1
ATOM 618 N N . GLY A 1 81 ? 2.940 -2.347 -14.211 1.00 57.56 81 GLY A N 1
ATOM 619 C CA . GLY A 1 81 ? 3.573 -1.286 -13.407 1.00 57.56 81 GLY A CA 1
ATOM 620 C C . GLY A 1 81 ? 2.817 0.033 -13.164 1.00 57.56 81 GLY A C 1
ATOM 621 O O . GLY A 1 81 ? 2.979 0.618 -12.104 1.00 57.56 81 GLY A O 1
ATOM 622 N N . PHE A 1 82 ? 2.015 0.533 -14.107 1.00 62.81 82 PHE A N 1
ATOM 623 C CA . PHE A 1 82 ? 1.650 1.962 -14.159 1.00 62.81 82 PHE A CA 1
ATOM 624 C C . PHE A 1 82 ? 0.619 2.447 -13.136 1.00 62.81 82 PHE A C 1
ATOM 626 O O . PHE A 1 82 ? 0.522 3.646 -12.898 1.00 62.81 82 PHE A O 1
ATOM 633 N N . SER A 1 83 ? -0.195 1.557 -12.579 1.00 68.31 83 SER A N 1
ATOM 634 C CA . SER A 1 83 ? -1.421 1.949 -11.876 1.00 68.31 83 SER A CA 1
ATOM 635 C C . SER A 1 83 ? -1.381 1.591 -10.396 1.00 68.31 83 SER A C 1
ATOM 637 O O . SER A 1 83 ? -2.360 1.077 -9.879 1.00 68.31 83 SER A O 1
ATOM 639 N N . LEU A 1 84 ? -0.254 1.814 -9.706 1.00 72.62 84 LEU A N 1
ATOM 640 C CA . LEU A 1 84 ? -0.069 1.426 -8.293 1.00 72.62 84 LEU A CA 1
ATOM 641 C C . LEU A 1 84 ? -0.188 -0.092 -8.054 1.00 72.62 84 LEU A C 1
ATOM 643 O O . LEU A 1 84 ? -0.519 -0.534 -6.959 1.00 72.62 84 LEU A O 1
ATOM 647 N N . GLY A 1 85 ? -0.012 -0.913 -9.093 1.00 72.81 85 GLY A N 1
ATOM 648 C CA . GLY A 1 85 ? -0.368 -2.339 -9.044 1.00 72.81 85 GLY A CA 1
ATOM 649 C C . GLY A 1 85 ? -1.876 -2.615 -8.963 1.00 72.81 85 GLY A C 1
ATOM 650 O O . GLY A 1 85 ? -2.285 -3.739 -8.675 1.00 72.81 85 GLY A O 1
ATOM 651 N N . LEU A 1 86 ? -2.703 -1.600 -9.217 1.00 69.75 86 LEU A N 1
ATOM 652 C CA . LEU A 1 86 ? -4.159 -1.665 -9.247 1.00 69.75 86 LEU A CA 1
ATOM 653 C C . LEU A 1 86 ? -4.628 -1.713 -10.705 1.00 69.75 86 LEU A C 1
ATOM 655 O O . LEU A 1 86 ? -4.163 -0.977 -11.572 1.00 69.75 86 LEU A O 1
ATOM 659 N N . TYR A 1 87 ? -5.49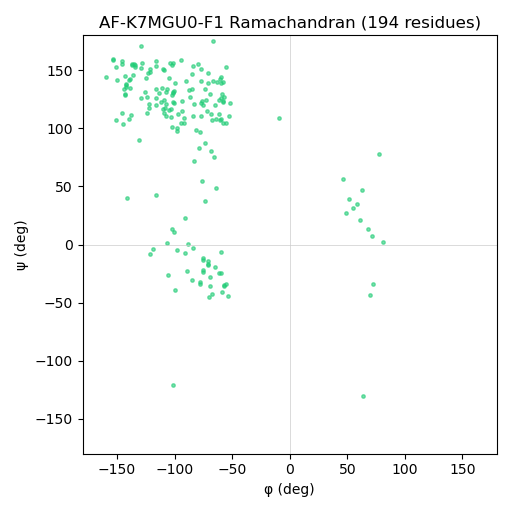8 -2.671 -11.000 1.00 59.69 87 TYR A N 1
ATOM 660 C CA . TYR A 1 87 ? -5.825 -3.067 -12.365 1.00 59.69 87 TYR A CA 1
ATOM 661 C C . TYR A 1 87 ? -6.781 -2.079 -13.054 1.00 59.69 87 TYR A C 1
ATOM 663 O O . TYR A 1 87 ? -7.765 -1.657 -12.461 1.00 59.69 87 TYR A O 1
ATOM 671 N N . GLY A 1 88 ? -6.550 -1.817 -14.347 1.00 55.16 88 GLY A N 1
ATOM 672 C CA . GLY A 1 88 ? -7.597 -1.405 -15.289 1.00 55.16 88 GLY A CA 1
ATOM 673 C C . GLY A 1 88 ? -8.074 0.049 -15.226 1.00 55.16 88 GLY A C 1
ATOM 674 O O . GLY A 1 88 ? -9.192 0.297 -14.810 1.00 55.16 88 GLY A O 1
ATOM 675 N N . GLY A 1 89 ? -7.291 0.977 -15.788 1.00 54.44 89 GLY A N 1
ATOM 676 C CA . GLY A 1 89 ? -7.761 2.186 -16.494 1.00 54.44 89 GLY A CA 1
ATOM 677 C C . GLY A 1 89 ? -8.418 3.317 -15.690 1.00 54.44 89 GLY A C 1
ATOM 678 O O . GLY A 1 89 ? -8.088 4.475 -15.937 1.00 54.44 89 GLY A O 1
ATOM 679 N N . THR A 1 90 ? -9.310 3.024 -14.744 1.00 60.69 90 THR A N 1
ATOM 680 C CA . THR A 1 90 ? -9.939 4.013 -13.866 1.00 60.69 90 THR A CA 1
ATOM 681 C C . THR A 1 90 ? -9.681 3.636 -12.414 1.00 60.69 90 THR A C 1
ATOM 683 O O . THR A 1 90 ? -10.125 2.606 -11.911 1.00 60.69 90 THR A O 1
ATOM 686 N N . LEU A 1 91 ? -8.896 4.469 -11.734 1.00 67.69 91 LEU A N 1
ATOM 687 C CA . LEU A 1 91 ? -8.692 4.351 -10.297 1.00 67.69 91 LEU A CA 1
ATOM 688 C C . LEU A 1 91 ? -9.907 4.953 -9.599 1.00 67.69 91 LEU A C 1
ATOM 690 O O . LEU A 1 91 ? -9.883 6.110 -9.202 1.00 67.69 91 LEU A O 1
ATOM 694 N N . ASP A 1 92 ? -10.973 4.174 -9.468 1.00 76.00 92 ASP A N 1
ATOM 695 C CA . ASP A 1 92 ? -12.168 4.599 -8.748 1.00 76.00 92 ASP A CA 1
ATOM 696 C C . ASP A 1 92 ? -12.194 3.969 -7.354 1.00 76.00 92 ASP A C 1
ATOM 698 O O . ASP A 1 92 ? -12.064 2.756 -7.195 1.00 76.00 92 ASP A O 1
ATOM 702 N N . ASN A 1 93 ? -12.446 4.794 -6.340 1.00 83.12 93 ASN A N 1
ATOM 703 C CA . ASN A 1 93 ? -12.531 4.406 -4.933 1.00 83.12 93 ASN A CA 1
ATOM 704 C C . ASN A 1 93 ? -11.229 3.834 -4.347 1.00 83.12 93 ASN A C 1
ATOM 706 O O . ASN A 1 93 ? -11.242 2.816 -3.648 1.00 83.12 93 ASN A O 1
ATOM 710 N N . ILE A 1 94 ? -10.108 4.503 -4.605 1.00 83.75 94 ILE A N 1
ATOM 711 C CA . ILE A 1 94 ? -8.794 4.148 -4.071 1.00 83.75 94 ILE A CA 1
ATOM 712 C C . ILE A 1 94 ? -8.190 5.361 -3.371 1.00 83.75 94 ILE A C 1
ATOM 714 O O . ILE A 1 94 ? -8.100 6.452 -3.933 1.00 83.75 94 ILE A O 1
ATOM 718 N N . VAL A 1 95 ? -7.709 5.130 -2.154 1.00 86.81 95 VAL A N 1
ATOM 719 C CA . VAL A 1 95 ? -6.800 6.031 -1.447 1.00 86.81 95 VAL A CA 1
ATOM 720 C C . VAL A 1 95 ? -5.568 5.217 -1.088 1.00 86.81 95 VAL A C 1
ATOM 722 O O . VAL A 1 95 ? -5.699 4.144 -0.500 1.00 86.81 95 VAL A O 1
ATOM 725 N N . ALA A 1 96 ? -4.388 5.704 -1.458 1.00 87.38 96 ALA A N 1
ATOM 726 C CA . ALA A 1 96 ? -3.141 4.977 -1.261 1.00 87.38 96 ALA A CA 1
ATOM 727 C C . ALA A 1 96 ? -2.034 5.893 -0.744 1.00 87.38 96 ALA A C 1
ATOM 729 O O . ALA A 1 96 ? -2.046 7.104 -0.973 1.00 87.38 96 ALA A O 1
ATOM 730 N N . VAL A 1 97 ? -1.073 5.282 -0.056 1.00 87.50 97 VAL A N 1
ATOM 731 C CA . 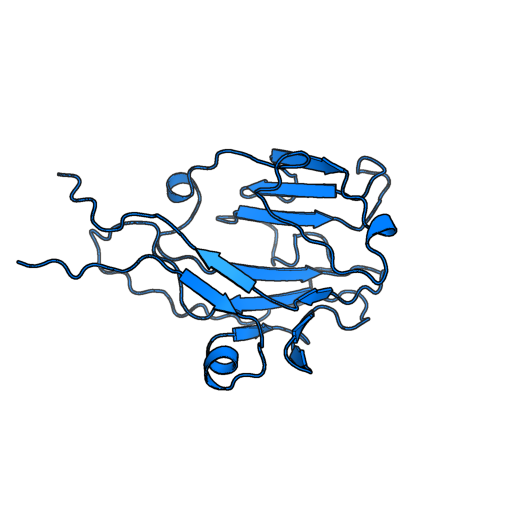VAL A 1 97 ? 0.257 5.853 0.135 1.00 87.50 97 VAL A CA 1
ATOM 732 C C . VAL A 1 97 ? 1.182 5.110 -0.816 1.00 87.50 97 VAL A C 1
ATOM 734 O O . VAL A 1 97 ? 1.349 3.899 -0.694 1.00 87.50 97 VAL A O 1
ATOM 737 N N . GLU A 1 98 ? 1.750 5.826 -1.773 1.00 86.50 98 GLU A N 1
ATOM 738 C CA . GLU A 1 98 ? 2.614 5.271 -2.807 1.00 86.50 98 GLU A CA 1
ATOM 739 C C . GLU A 1 98 ? 4.079 5.524 -2.469 1.00 86.50 98 GLU A C 1
ATOM 741 O O . GLU A 1 98 ? 4.464 6.652 -2.164 1.00 86.50 98 GLU A O 1
ATOM 746 N N . PHE A 1 99 ? 4.902 4.481 -2.570 1.00 84.94 99 PHE A N 1
ATOM 747 C CA . PHE A 1 99 ? 6.356 4.600 -2.617 1.00 84.94 99 PHE A CA 1
ATOM 748 C C . PHE A 1 99 ? 6.791 4.419 -4.061 1.00 84.94 99 PHE A C 1
ATOM 750 O O . PHE A 1 99 ? 6.851 3.302 -4.566 1.00 84.94 99 PHE A O 1
ATOM 757 N N . ASP A 1 100 ? 7.084 5.531 -4.719 1.00 81.25 100 ASP A N 1
ATOM 758 C CA . ASP A 1 100 ? 7.501 5.537 -6.110 1.00 81.25 100 ASP A CA 1
ATOM 759 C C . ASP A 1 100 ? 9.031 5.541 -6.174 1.00 81.25 100 ASP A C 1
ATOM 761 O O . ASP A 1 100 ? 9.713 6.538 -5.883 1.00 81.25 100 ASP A O 1
ATOM 765 N N . THR A 1 101 ? 9.574 4.371 -6.502 1.00 80.44 101 THR A N 1
ATOM 766 C CA . THR A 1 101 ? 11.010 4.136 -6.656 1.00 80.44 101 THR A CA 1
ATOM 767 C C . THR A 1 101 ? 11.475 4.372 -8.097 1.00 80.44 101 THR A C 1
ATOM 769 O O . THR A 1 101 ? 12.680 4.402 -8.358 1.00 80.44 101 THR A O 1
ATOM 772 N N . TYR A 1 102 ? 10.561 4.608 -9.042 1.00 77.50 102 TYR A N 1
ATOM 773 C CA . TYR A 1 102 ? 10.873 4.668 -10.462 1.00 77.50 102 TYR A CA 1
ATOM 774 C C . TYR A 1 102 ? 11.039 6.108 -10.954 1.00 77.50 102 TYR A C 1
ATOM 776 O O . TYR A 1 102 ? 10.088 6.807 -11.288 1.00 77.50 102 TYR A O 1
ATOM 784 N N . ILE A 1 103 ? 12.293 6.542 -11.084 1.00 74.56 103 ILE A N 1
ATOM 785 C CA . ILE A 1 103 ? 12.607 7.846 -11.677 1.00 74.56 103 ILE A CA 1
ATOM 786 C C . ILE A 1 103 ? 12.473 7.751 -13.200 1.00 74.56 103 ILE A C 1
ATOM 788 O O . ILE A 1 103 ? 13.178 6.976 -13.850 1.00 74.56 103 ILE A O 1
ATOM 792 N N . ASN A 1 104 ? 11.605 8.578 -13.775 1.00 68.44 104 ASN A N 1
ATOM 793 C CA . ASN A 1 104 ? 11.441 8.721 -15.219 1.00 68.44 104 ASN A CA 1
ATOM 794 C C . ASN A 1 104 ? 11.501 10.201 -15.640 1.00 68.44 104 ASN A C 1
ATOM 796 O O . ASN A 1 104 ? 11.537 11.089 -14.797 1.00 68.44 104 ASN A O 1
ATOM 800 N N . GLU A 1 105 ? 11.555 10.465 -16.947 1.00 66.12 105 GLU A N 1
ATOM 801 C CA . GLU A 1 105 ? 11.665 11.826 -17.505 1.00 66.12 105 GLU A CA 1
ATOM 802 C C . GLU A 1 105 ? 10.388 12.676 -17.368 1.00 66.12 105 GLU A C 1
ATOM 804 O O . GLU A 1 105 ? 10.451 13.896 -17.513 1.00 66.12 105 GLU A O 1
ATOM 809 N N . TYR A 1 106 ? 9.241 12.039 -17.109 1.00 59.88 106 TYR A N 1
ATOM 810 C CA . TYR A 1 106 ? 7.939 12.691 -16.943 1.00 59.88 106 TYR A CA 1
ATOM 811 C C . TYR A 1 106 ? 7.681 13.101 -15.484 1.00 59.88 106 TYR A C 1
ATOM 813 O O . TYR A 1 106 ? 6.906 14.025 -15.238 1.00 59.88 106 TYR A O 1
ATOM 821 N N . ASP A 1 107 ? 8.352 12.453 -14.531 1.00 56.66 107 ASP A N 1
ATOM 822 C CA . ASP A 1 107 ? 8.316 12.768 -13.106 1.00 56.66 107 ASP A CA 1
ATOM 823 C C . ASP A 1 107 ? 9.469 13.688 -12.679 1.00 56.66 107 ASP A C 1
ATOM 825 O O . ASP A 1 107 ? 10.517 13.798 -13.319 1.00 56.66 107 ASP A O 1
ATOM 829 N N . GLN A 1 108 ? 9.286 14.371 -11.545 1.00 59.06 108 GLN A N 1
ATOM 830 C CA . GLN A 1 108 ? 10.387 15.078 -10.893 1.00 59.06 108 GLN A CA 1
ATOM 831 C C . GLN A 1 108 ? 11.490 14.063 -10.531 1.00 59.06 108 GLN A C 1
ATOM 833 O O . GLN A 1 108 ? 11.155 12.977 -10.064 1.00 59.06 108 GLN A O 1
ATOM 838 N N . PRO A 1 109 ? 12.790 14.382 -10.705 1.00 66.56 109 PRO A N 1
ATOM 839 C CA . PRO A 1 109 ? 13.899 13.416 -10.712 1.00 66.56 109 PRO A CA 1
ATOM 840 C C . PRO A 1 109 ? 14.280 12.931 -9.303 1.00 66.56 109 PRO A C 1
ATOM 842 O O . PRO A 1 109 ? 15.414 13.087 -8.841 1.00 66.56 109 PRO A O 1
ATOM 845 N N . MET A 1 110 ? 13.313 12.408 -8.560 1.00 72.25 110 MET A N 1
ATOM 846 C CA . MET A 1 110 ? 13.488 11.930 -7.205 1.00 72.25 110 MET A CA 1
ATOM 847 C C . MET A 1 110 ? 12.518 10.796 -6.907 1.00 72.25 110 MET A C 1
ATOM 849 O O . MET A 1 110 ? 11.348 10.856 -7.264 1.00 72.25 110 MET A O 1
ATOM 853 N N . HIS A 1 111 ? 12.998 9.805 -6.165 1.00 79.19 111 HIS A N 1
ATOM 854 C CA . HIS A 1 111 ? 12.125 8.874 -5.466 1.00 79.19 111 HIS A CA 1
ATOM 855 C C . HIS A 1 111 ? 11.211 9.643 -4.511 1.00 79.19 111 HIS A C 1
ATOM 857 O O . HIS A 1 111 ? 11.660 10.589 -3.841 1.00 79.19 111 HIS A O 1
ATOM 863 N N . ARG A 1 112 ? 9.946 9.240 -4.427 1.00 83.94 112 ARG A N 1
ATOM 864 C CA . ARG A 1 112 ? 8.946 9.948 -3.627 1.00 83.94 112 ARG A CA 1
ATOM 865 C C . ARG A 1 112 ? 8.071 8.997 -2.830 1.00 83.94 112 ARG A C 1
ATOM 867 O O .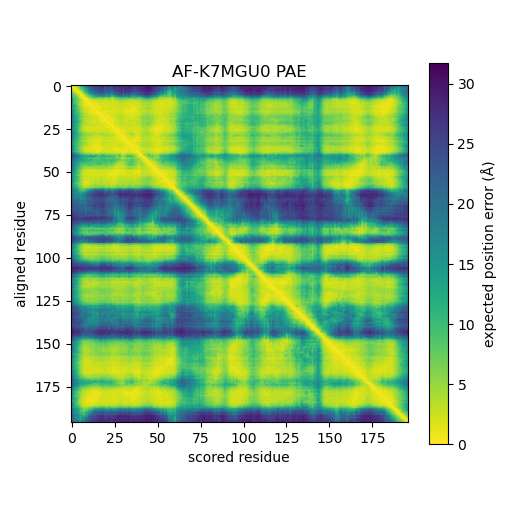 ARG A 1 112 ? 7.890 7.838 -3.182 1.00 83.94 112 ARG A O 1
ATOM 874 N N . VAL A 1 113 ? 7.539 9.536 -1.745 1.00 85.81 113 VAL A N 1
ATOM 875 C CA . VAL A 1 113 ? 6.355 9.011 -1.077 1.00 85.81 113 VAL A CA 1
ATOM 876 C C . VAL A 1 113 ? 5.209 9.970 -1.381 1.00 85.81 113 VAL A C 1
ATOM 878 O O . VAL A 1 113 ? 5.412 11.186 -1.317 1.00 85.81 113 VAL A O 1
ATOM 881 N N . GLY A 1 114 ? 4.047 9.447 -1.757 1.00 86.31 114 GLY A N 1
ATOM 882 C CA . GLY A 1 114 ? 2.894 10.221 -2.211 1.00 86.31 114 GLY A CA 1
ATOM 883 C C . GLY A 1 114 ? 1.583 9.757 -1.584 1.00 86.31 114 GLY A C 1
ATOM 884 O O . GLY A 1 114 ? 1.472 8.611 -1.163 1.00 86.31 114 GLY A O 1
ATOM 885 N N . ILE A 1 115 ? 0.595 10.650 -1.499 1.00 87.19 115 ILE A N 1
ATOM 886 C CA . ILE A 1 115 ? -0.787 10.315 -1.124 1.00 87.19 115 ILE A CA 1
ATOM 887 C C . ILE A 1 115 ? -1.666 10.425 -2.364 1.00 87.19 115 ILE A C 1
ATOM 889 O O . ILE A 1 115 ? -1.826 11.510 -2.920 1.00 87.19 115 ILE A O 1
ATOM 893 N N . ASN A 1 116 ? -2.263 9.317 -2.778 1.00 85.69 116 ASN A N 1
ATOM 894 C CA . ASN A 1 116 ? -3.071 9.206 -3.987 1.00 85.69 116 ASN A CA 1
ATOM 895 C C . ASN A 1 116 ? -4.562 9.156 -3.627 1.00 85.69 116 ASN A C 1
ATOM 897 O O . ASN A 1 116 ? -4.948 8.537 -2.635 1.00 85.69 116 ASN A O 1
ATOM 901 N N . ASN A 1 117 ? -5.404 9.781 -4.450 1.00 85.69 117 ASN A N 1
ATOM 902 C CA . ASN A 1 117 ? -6.863 9.761 -4.325 1.00 85.69 117 ASN A CA 1
ATOM 903 C C . ASN A 1 117 ? -7.471 9.620 -5.721 1.00 85.69 117 ASN A C 1
ATOM 905 O O . ASN A 1 117 ? -7.405 10.564 -6.508 1.00 85.69 117 ASN A O 1
ATOM 909 N N . ASN A 1 118 ? -8.017 8.442 -6.027 1.00 84.00 118 ASN A N 1
ATOM 910 C CA . ASN A 1 118 ? -8.629 8.111 -7.318 1.00 84.00 118 ASN A CA 1
ATOM 911 C C . ASN A 1 118 ? -7.768 8.485 -8.549 1.00 84.00 118 ASN A C 1
ATOM 913 O O . ASN A 1 118 ? -8.268 8.797 -9.627 1.00 84.00 118 ASN A O 1
ATOM 917 N N . SER A 1 119 ? -6.445 8.516 -8.379 1.00 82.44 119 SER A N 1
ATOM 918 C CA . SER A 1 119 ? -5.489 8.999 -9.374 1.00 82.44 119 SER A CA 1
ATOM 919 C C . SER A 1 119 ? -4.108 8.434 -9.072 1.00 82.44 119 SER A C 1
ATOM 921 O O . SER A 1 119 ? -3.736 8.332 -7.908 1.00 82.44 119 SER A O 1
ATOM 923 N N . VAL A 1 120 ? -3.327 8.109 -10.107 1.00 78.69 120 VAL A N 1
ATOM 924 C CA . VAL A 1 120 ? -1.904 7.756 -9.937 1.00 78.69 120 VAL A CA 1
ATOM 925 C C . VAL A 1 120 ? -1.110 8.996 -9.522 1.00 78.69 120 VAL A C 1
ATOM 927 O O . VAL A 1 120 ? -0.127 8.890 -8.809 1.00 78.69 120 VAL A O 1
ATOM 930 N N . ALA A 1 121 ? -1.555 10.197 -9.898 1.00 82.31 121 ALA A N 1
ATOM 931 C CA . ALA A 1 121 ? -0.916 11.423 -9.440 1.00 82.31 121 ALA A CA 1
ATOM 932 C C . ALA A 1 121 ? -1.242 11.676 -7.961 1.00 82.31 121 ALA A C 1
ATOM 934 O O . ALA A 1 121 ? -2.412 11.755 -7.577 1.00 82.31 121 ALA A O 1
ATOM 935 N N . SER A 1 122 ? -0.205 11.829 -7.141 1.00 86.62 122 SER A N 1
ATOM 936 C CA . SER A 1 122 ? -0.358 12.132 -5.720 1.00 86.62 122 SER A CA 1
ATOM 937 C C . SER A 1 122 ? -0.863 13.564 -5.493 1.00 86.62 122 SER A C 1
ATOM 939 O O . SER A 1 122 ? -0.390 14.505 -6.131 1.00 86.62 122 SER A O 1
ATOM 941 N N . LEU A 1 123 ? -1.786 13.741 -4.544 1.00 85.88 123 LEU A N 1
ATOM 942 C CA . LEU A 1 123 ? -2.262 15.046 -4.067 1.00 85.88 123 LEU A CA 1
ATOM 943 C C . LEU A 1 123 ? -1.185 15.802 -3.286 1.00 85.88 123 LEU A C 1
ATOM 945 O O . LEU A 1 123 ? -1.100 17.022 -3.366 1.00 85.88 123 LEU A O 1
ATOM 949 N N . GLU A 1 124 ? -0.375 15.062 -2.537 1.00 86.75 124 GLU A N 1
ATOM 950 C CA . GLU A 1 124 ? 0.792 15.556 -1.818 1.00 86.75 124 GLU A CA 1
ATOM 951 C C . GLU A 1 124 ? 1.893 14.506 -1.962 1.00 86.75 124 GLU A C 1
ATOM 953 O O . GLU A 1 124 ? 1.615 13.304 -1.919 1.00 86.75 124 GLU A O 1
ATOM 958 N N . TYR A 1 125 ? 3.140 14.937 -2.121 1.00 86.94 125 TYR A N 1
ATOM 959 C CA . TYR A 1 125 ? 4.286 14.038 -2.167 1.00 86.94 125 TYR A CA 1
ATOM 960 C C . TYR A 1 125 ? 5.514 14.687 -1.541 1.00 86.94 125 TYR A C 1
ATOM 962 O O . TYR A 1 125 ? 5.668 15.907 -1.506 1.00 86.94 125 TYR A O 1
ATOM 970 N N . LYS A 1 126 ? 6.428 13.849 -1.064 1.00 84.06 126 LYS A N 1
ATOM 971 C CA . LYS A 1 126 ? 7.726 14.269 -0.544 1.00 84.06 126 LYS A CA 1
ATOM 972 C C . LYS A 1 126 ? 8.825 13.389 -1.095 1.00 84.06 126 LYS A C 1
ATOM 974 O O . LYS A 1 126 ? 8.618 12.214 -1.388 1.00 84.06 126 LYS A O 1
ATOM 979 N N . LYS A 1 127 ? 10.027 13.960 -1.178 1.00 82.38 127 LYS A N 1
ATOM 980 C CA . LYS A 1 127 ? 11.232 13.207 -1.518 1.00 82.38 127 LYS A CA 1
ATOM 981 C C . LYS A 1 127 ? 11.428 12.071 -0.516 1.00 82.38 127 LYS A C 1
ATOM 983 O O . LYS A 1 127 ? 11.597 12.321 0.673 1.00 82.38 127 LYS A O 1
ATOM 988 N N . PHE A 1 128 ? 11.503 10.845 -1.011 1.00 77.62 128 PHE A N 1
ATOM 989 C CA . PHE A 1 128 ? 11.803 9.666 -0.214 1.00 77.62 128 PHE A CA 1
ATOM 990 C C . PHE A 1 128 ? 13.243 9.229 -0.489 1.00 77.62 128 PHE A C 1
ATOM 992 O O . PHE A 1 128 ? 13.606 8.887 -1.609 1.00 77.62 128 PHE A O 1
ATOM 999 N N . ARG A 1 129 ? 14.124 9.277 0.515 1.00 71.94 129 ARG A N 1
ATOM 1000 C CA . ARG A 1 129 ? 15.544 8.923 0.332 1.00 71.94 129 ARG A CA 1
ATOM 1001 C C . ARG A 1 129 ? 15.757 7.405 0.428 1.00 71.94 129 ARG A C 1
ATOM 1003 O O . ARG A 1 129 ? 16.349 6.938 1.399 1.00 71.94 129 ARG A O 1
ATOM 1010 N N . ILE A 1 130 ? 15.320 6.649 -0.582 1.00 68.62 130 ILE A N 1
ATOM 1011 C CA . ILE A 1 130 ? 15.472 5.177 -0.637 1.00 68.62 130 ILE A CA 1
ATOM 1012 C C . ILE A 1 130 ? 16.925 4.752 -0.432 1.00 68.62 130 ILE A C 1
ATOM 1014 O O . ILE A 1 130 ? 17.196 3.864 0.367 1.00 68.62 130 ILE A O 1
ATOM 1018 N N . GLU A 1 131 ? 17.867 5.433 -1.089 1.00 67.38 131 GLU A N 1
ATOM 1019 C CA . GLU A 1 131 ? 19.299 5.115 -1.012 1.00 67.38 131 GLU A CA 1
ATOM 1020 C C . GLU A 1 131 ? 19.832 5.095 0.425 1.00 67.38 131 GLU A C 1
ATOM 1022 O O . GLU A 1 131 ? 20.682 4.278 0.773 1.00 67.38 131 GLU A O 1
ATOM 1027 N N . SER A 1 132 ? 19.293 5.958 1.294 1.00 65.81 132 SER A N 1
ATOM 1028 C CA . SER A 1 132 ? 19.691 6.004 2.704 1.00 65.81 132 SER A CA 1
ATOM 1029 C C . SER A 1 132 ? 19.208 4.793 3.517 1.00 65.81 132 SER A C 1
ATOM 1031 O O . SER A 1 132 ? 19.762 4.517 4.588 1.00 65.81 132 SER A O 1
ATOM 1033 N N . ASN A 1 133 ? 18.236 4.055 2.973 1.00 61.56 133 ASN A N 1
ATOM 1034 C CA . ASN A 1 133 ? 17.614 2.867 3.543 1.00 61.56 133 ASN A CA 1
ATOM 1035 C C . ASN A 1 133 ? 18.047 1.561 2.853 1.00 61.56 133 ASN A C 1
ATOM 1037 O O . ASN A 1 133 ? 17.583 0.501 3.256 1.00 61.56 133 ASN A O 1
ATOM 1041 N N . ILE A 1 134 ? 18.938 1.578 1.851 1.00 60.41 134 ILE A N 1
ATOM 1042 C CA . ILE A 1 134 ? 19.411 0.334 1.216 1.00 60.41 134 ILE A CA 1
ATOM 1043 C C . ILE A 1 134 ? 20.042 -0.580 2.280 1.00 60.41 134 ILE A C 1
ATOM 1045 O O . ILE A 1 134 ? 20.971 -0.186 2.988 1.00 60.41 134 ILE A O 1
ATOM 1049 N N . GLY A 1 135 ? 19.510 -1.800 2.408 1.00 59.06 135 GLY A N 1
ATOM 1050 C CA . GLY A 1 135 ? 19.927 -2.781 3.418 1.00 59.06 135 GLY A CA 1
ATOM 1051 C C . GLY A 1 135 ? 19.505 -2.450 4.857 1.00 59.06 135 GLY A C 1
ATOM 1052 O O . GLY A 1 135 ? 19.933 -3.132 5.786 1.00 59.06 135 GLY A O 1
ATOM 1053 N N . LYS A 1 136 ? 18.687 -1.413 5.063 1.00 61.16 136 LYS A N 1
ATOM 1054 C CA . LYS A 1 136 ? 18.148 -1.001 6.363 1.00 61.16 136 LYS A CA 1
ATOM 1055 C C . LYS A 1 136 ? 16.623 -1.029 6.316 1.00 61.16 136 LYS A C 1
ATOM 1057 O O . LYS A 1 136 ? 16.016 -0.781 5.282 1.00 61.16 136 LYS A O 1
ATOM 1062 N N . MET A 1 137 ? 15.990 -1.274 7.458 1.00 57.31 137 MET A N 1
ATOM 1063 C CA . MET A 1 137 ? 14.538 -1.152 7.560 1.00 57.31 137 MET A CA 1
ATOM 1064 C C . MET A 1 137 ? 14.135 0.326 7.433 1.00 57.31 137 MET A C 1
ATOM 1066 O O . MET A 1 137 ? 14.455 1.138 8.305 1.00 57.31 137 MET A O 1
ATOM 1070 N N . GLY A 1 138 ? 13.456 0.679 6.341 1.00 52.97 138 GLY A N 1
ATOM 1071 C CA . GLY A 1 138 ? 12.848 1.994 6.169 1.00 52.97 138 GLY A CA 1
ATOM 1072 C C . GLY A 1 138 ? 11.565 2.091 6.990 1.00 52.97 138 GLY A C 1
ATOM 1073 O O . GLY A 1 138 ? 10.661 1.282 6.815 1.00 52.97 138 GLY A O 1
ATOM 1074 N N . HIS A 1 139 ? 11.470 3.077 7.882 1.00 50.41 139 HIS A N 1
ATOM 1075 C CA . HIS A 1 139 ? 10.212 3.389 8.557 1.00 50.41 139 HIS A CA 1
ATOM 1076 C C . HIS A 1 139 ? 9.485 4.449 7.745 1.00 50.41 139 HIS A C 1
ATOM 1078 O O . HIS A 1 139 ? 9.853 5.623 7.783 1.00 50.41 139 HIS A O 1
ATOM 1084 N N . ALA A 1 140 ? 8.450 4.044 7.023 1.00 45.59 140 ALA A N 1
ATOM 1085 C CA . ALA A 1 140 ? 7.494 4.991 6.494 1.00 45.59 140 ALA A CA 1
ATOM 1086 C C . ALA A 1 140 ? 6.293 5.037 7.433 1.00 45.59 140 ALA A C 1
ATOM 1088 O O . ALA A 1 140 ? 5.423 4.174 7.415 1.00 45.59 140 ALA A O 1
ATOM 1089 N N . SER A 1 141 ? 6.288 6.036 8.307 1.00 47.22 141 SER A N 1
ATOM 1090 C CA . SER A 1 141 ? 5.123 6.362 9.116 1.00 47.22 141 SER A CA 1
ATOM 1091 C C . SER A 1 141 ? 4.532 7.647 8.562 1.00 47.22 141 SER A C 1
ATOM 1093 O O . SER A 1 141 ? 5.246 8.640 8.410 1.00 47.22 141 SER A O 1
ATOM 1095 N N . ALA A 1 142 ? 3.218 7.663 8.332 1.00 46.03 142 ALA A N 1
ATOM 1096 C CA . ALA A 1 142 ? 2.475 8.905 8.106 1.00 46.03 142 ALA A CA 1
ATOM 1097 C C . ALA A 1 142 ? 2.577 9.873 9.313 1.00 46.03 142 ALA A C 1
ATOM 1099 O O . ALA A 1 142 ? 2.169 11.028 9.231 1.00 46.03 142 ALA A O 1
ATOM 1100 N N . PHE A 1 143 ? 3.185 9.430 10.419 1.00 35.31 143 PHE A N 1
ATOM 1101 C CA . PHE A 1 143 ? 3.511 10.214 11.600 1.00 35.31 143 PHE A CA 1
ATOM 1102 C C . PHE A 1 143 ? 4.981 9.995 12.008 1.00 35.31 143 PHE A C 1
ATOM 1104 O O . PHE A 1 143 ? 5.292 9.111 12.806 1.00 35.31 143 PHE A O 1
ATOM 1111 N N . THR A 1 144 ? 5.910 10.809 11.495 1.00 33.75 144 THR A N 1
ATOM 1112 C CA . THR A 1 144 ? 7.193 11.072 12.178 1.00 33.75 144 THR A CA 1
ATOM 1113 C C . THR A 1 144 ? 7.364 12.583 12.367 1.00 33.75 144 THR A C 1
ATOM 1115 O O . THR A 1 144 ? 6.943 13.337 11.489 1.00 33.75 144 THR A O 1
ATOM 1118 N N . PRO A 1 145 ? 7.948 13.067 13.485 1.00 48.66 145 PRO A N 1
ATOM 1119 C CA . PRO A 1 145 ? 7.845 14.480 13.873 1.00 48.66 145 PRO A CA 1
ATOM 1120 C C . PRO A 1 145 ? 8.439 15.488 12.881 1.00 48.66 145 PRO A C 1
ATOM 1122 O O . PRO A 1 145 ? 8.019 16.640 12.879 1.00 48.66 145 PRO A O 1
ATOM 1125 N N . ASN A 1 146 ? 9.395 15.073 12.042 1.00 55.22 146 ASN A N 1
ATOM 1126 C CA . ASN A 1 146 ? 10.160 15.998 11.200 1.00 55.22 146 ASN A CA 1
ATOM 1127 C C . ASN A 1 146 ? 10.056 15.720 9.692 1.00 55.22 146 ASN A C 1
ATOM 1129 O O . ASN A 1 146 ? 10.541 16.533 8.910 1.00 55.22 146 ASN A O 1
ATOM 1133 N N . ASP A 1 147 ? 9.439 14.612 9.271 1.00 64.56 147 ASP A N 1
ATOM 1134 C CA . ASP A 1 147 ? 9.350 14.243 7.850 1.00 64.56 147 ASP A CA 1
ATOM 1135 C C . ASP A 1 147 ? 7.983 13.633 7.500 1.00 64.56 147 ASP A C 1
ATOM 1137 O O . ASP A 1 147 ? 7.869 12.656 6.765 1.00 64.56 147 ASP A O 1
ATOM 1141 N N . SER A 1 148 ? 6.913 14.196 8.070 1.00 72.25 148 SER A N 1
ATOM 1142 C CA . SER A 1 148 ? 5.552 13.735 7.804 1.00 72.25 148 SER A CA 1
ATOM 1143 C C . SER A 1 148 ? 5.081 14.158 6.413 1.00 72.25 148 SER A C 1
ATOM 1145 O O . SER A 1 148 ? 5.229 15.312 6.002 1.00 72.25 148 SER A O 1
ATOM 1147 N N . LEU A 1 149 ? 4.488 13.216 5.688 1.00 76.56 149 LEU A N 1
ATOM 1148 C CA . LEU A 1 149 ? 3.625 13.484 4.549 1.00 76.56 149 LEU A CA 1
ATOM 1149 C C . LEU A 1 149 ? 2.186 13.334 5.040 1.00 76.56 149 LEU A C 1
ATOM 1151 O O . LEU A 1 149 ? 1.830 12.285 5.572 1.00 76.56 149 LEU A O 1
ATOM 1155 N N . SER A 1 150 ? 1.371 14.372 4.893 1.00 80.81 150 SER A N 1
ATOM 1156 C CA . SER A 1 150 ? -0.013 14.351 5.364 1.00 80.81 150 SER A CA 1
ATOM 1157 C C . SER A 1 150 ? -0.919 15.083 4.394 1.00 80.81 150 SER A C 1
ATOM 1159 O O . SER A 1 150 ? -0.583 16.174 3.940 1.00 80.81 150 SER A O 1
ATOM 1161 N N . HIS A 1 151 ? -2.094 14.519 4.148 1.00 80.25 151 HIS A N 1
ATOM 1162 C CA . HIS A 1 151 ? -3.163 15.158 3.399 1.00 80.25 151 HIS A CA 1
ATOM 1163 C C . HIS A 1 151 ? -4.494 14.772 4.044 1.00 80.25 151 HIS A C 1
ATOM 1165 O O . HIS A 1 151 ? -4.682 13.618 4.433 1.00 80.25 151 HIS A O 1
ATOM 1171 N N . GLN A 1 152 ? -5.404 15.733 4.200 1.00 82.62 152 GLN A N 1
ATOM 1172 C CA . GLN A 1 152 ? -6.718 15.462 4.775 1.00 82.62 152 GLN A CA 1
ATOM 1173 C C . GLN A 1 152 ? -7.645 14.930 3.681 1.00 82.62 152 GLN A C 1
ATOM 1175 O O . GLN A 1 152 ? -7.887 15.608 2.689 1.00 82.62 152 GLN A O 1
ATOM 1180 N N . ILE A 1 153 ? -8.166 13.720 3.877 1.00 81.06 153 ILE A N 1
ATOM 1181 C CA . ILE A 1 153 ? -9.079 13.055 2.946 1.00 81.06 153 ILE A CA 1
ATOM 1182 C C . ILE A 1 153 ? -10.301 12.583 3.730 1.00 81.06 153 ILE A C 1
ATOM 1184 O O . ILE A 1 153 ? -10.154 11.844 4.706 1.00 81.06 153 ILE A O 1
ATOM 1188 N N . ASP A 1 154 ? -11.503 12.963 3.293 1.00 82.19 154 ASP A N 1
ATOM 1189 C CA . ASP A 1 154 ? -12.723 12.334 3.796 1.00 82.19 154 ASP A CA 1
ATOM 1190 C C . ASP A 1 154 ? -12.971 11.013 3.056 1.00 82.19 154 ASP A C 1
ATOM 1192 O O . ASP A 1 154 ? -13.511 10.958 1.949 1.00 82.19 154 ASP A O 1
ATOM 1196 N N . LEU A 1 155 ? -12.579 9.909 3.695 1.00 82.38 155 LEU A N 1
ATOM 1197 C CA . LEU A 1 155 ? -12.756 8.566 3.147 1.00 82.38 155 LEU A CA 1
ATOM 1198 C C . LEU A 1 155 ? -14.231 8.224 2.876 1.00 82.38 155 LEU A C 1
ATOM 1200 O O . LEU A 1 155 ? -14.506 7.381 2.023 1.00 82.38 155 LEU A O 1
ATOM 1204 N N . ARG A 1 156 ? -15.195 8.852 3.565 1.00 79.19 156 ARG A N 1
ATOM 1205 C CA . ARG A 1 156 ? -16.628 8.600 3.341 1.00 79.19 156 ARG A CA 1
ATOM 1206 C C . ARG A 1 156 ? -17.128 9.260 2.060 1.00 79.19 156 ARG A C 1
ATOM 1208 O O . ARG A 1 156 ? -18.110 8.784 1.495 1.00 79.19 156 ARG A O 1
ATOM 1215 N N . GLU A 1 157 ? -16.482 10.306 1.570 1.00 83.06 157 GLU A N 1
ATOM 1216 C CA . GLU A 1 157 ? -16.854 10.904 0.285 1.00 83.06 157 GLU A CA 1
ATOM 1217 C C . GLU A 1 157 ? -16.332 10.074 -0.892 1.00 83.06 157 GLU A C 1
ATOM 1219 O O . GLU A 1 157 ? -17.000 9.964 -1.917 1.00 83.06 157 GLU A O 1
ATOM 1224 N N . ILE A 1 158 ? -15.177 9.429 -0.713 1.00 81.75 158 ILE A N 1
ATOM 1225 C CA . ILE A 1 158 ? -14.418 8.804 -1.803 1.00 81.75 158 ILE A CA 1
ATOM 1226 C C . ILE A 1 158 ? -14.629 7.296 -1.895 1.00 81.75 158 ILE A C 1
ATOM 1228 O O . ILE A 1 158 ? -14.688 6.757 -2.995 1.00 81.75 158 ILE A O 1
ATOM 1232 N N . LEU A 1 159 ? -14.706 6.597 -0.761 1.00 83.56 159 LEU A N 1
ATOM 1233 C CA . LEU A 1 159 ? -14.681 5.138 -0.731 1.00 83.56 159 LEU A CA 1
ATOM 1234 C C . LEU A 1 159 ? -16.078 4.533 -0.530 1.00 83.56 159 LEU A C 1
ATOM 1236 O O . LEU A 1 159 ? -16.968 5.156 0.065 1.00 83.56 159 LEU A O 1
ATOM 1240 N N . PRO A 1 160 ? -16.315 3.291 -0.987 1.00 82.88 160 PRO A N 1
ATOM 1241 C CA . PRO A 1 160 ? -17.554 2.581 -0.727 1.00 82.88 160 PRO A CA 1
ATOM 1242 C C . PRO A 1 160 ? -17.714 2.256 0.761 1.00 82.88 160 PRO A C 1
ATOM 1244 O O . PRO A 1 160 ? -16.850 2.479 1.606 1.00 82.88 160 PRO A O 1
ATOM 1247 N N . LYS A 1 161 ? -18.875 1.692 1.094 1.00 80.81 161 LYS A N 1
ATOM 1248 C CA . LYS A 1 161 ? -19.213 1.295 2.464 1.00 80.81 161 LYS A CA 1
ATOM 1249 C C . LYS A 1 161 ? -18.230 0.283 3.059 1.00 80.81 161 LYS A C 1
ATOM 1251 O O . LYS A 1 161 ? -17.953 0.364 4.251 1.00 80.81 161 LYS A O 1
ATOM 1256 N N . TRP A 1 162 ? -17.800 -0.691 2.267 1.00 82.88 162 TRP A N 1
ATOM 1257 C CA . TRP A 1 162 ? -16.879 -1.743 2.678 1.00 82.88 162 TRP A CA 1
ATOM 1258 C C . TRP A 1 162 ? -15.611 -1.601 1.859 1.00 82.88 162 TRP A C 1
ATOM 1260 O O . TRP A 1 162 ? -15.691 -1.569 0.633 1.00 82.88 162 TRP A O 1
ATOM 1270 N N . VAL A 1 163 ? -14.476 -1.515 2.537 1.00 82.81 163 VAL A N 1
ATOM 1271 C CA . VAL A 1 163 ? -13.167 -1.358 1.907 1.00 82.81 163 VAL A CA 1
ATOM 1272 C C . VAL A 1 163 ? -12.208 -2.405 2.428 1.00 82.81 163 VAL A C 1
ATOM 1274 O O . VAL A 1 163 ? -12.368 -2.921 3.535 1.00 82.81 163 VAL A O 1
ATOM 1277 N N . THR A 1 164 ? -11.198 -2.703 1.632 1.00 85.62 164 THR A N 1
ATOM 1278 C CA . THR A 1 164 ? -10.073 -3.542 2.024 1.00 85.62 164 THR A CA 1
ATOM 1279 C C . THR A 1 164 ? -8.869 -2.655 2.289 1.00 85.62 164 THR A C 1
ATOM 1281 O O . THR A 1 164 ? -8.787 -1.528 1.801 1.00 85.62 164 THR A O 1
ATOM 1284 N N . VAL A 1 165 ? -7.947 -3.160 3.099 1.00 88.00 165 VAL A N 1
ATOM 1285 C CA . VAL A 1 165 ? -6.632 -2.548 3.283 1.00 88.00 165 VAL A CA 1
ATOM 1286 C C . VAL A 1 165 ? -5.618 -3.551 2.761 1.00 88.00 165 VAL A C 1
ATOM 1288 O O . VAL A 1 165 ? -5.729 -4.749 3.035 1.00 88.00 165 VAL A O 1
ATOM 1291 N N . GLU A 1 166 ? -4.669 -3.080 1.967 1.00 89.75 166 GLU A N 1
ATOM 1292 C CA . GLU A 1 166 ? -3.749 -3.938 1.231 1.00 89.75 166 GLU A CA 1
ATOM 1293 C C . GLU A 1 166 ? -2.428 -3.247 0.942 1.00 89.75 166 GLU A C 1
ATOM 1295 O O . GLU A 1 166 ? -2.340 -2.021 0.905 1.00 89.75 166 GLU A O 1
ATOM 1300 N N . PHE A 1 167 ? -1.424 -4.076 0.687 1.00 90.94 167 PHE A N 1
ATOM 1301 C CA . PHE A 1 167 ? -0.226 -3.676 -0.022 1.00 90.94 167 PHE A CA 1
ATOM 1302 C C . PHE A 1 167 ? -0.335 -4.120 -1.467 1.00 90.94 167 PHE A C 1
ATOM 1304 O O . PHE A 1 167 ? -0.738 -5.251 -1.747 1.00 90.94 167 PHE A O 1
ATOM 1311 N N . SER A 1 168 ? 0.089 -3.252 -2.367 1.00 87.19 168 SER A N 1
ATOM 1312 C CA . SER A 1 168 ? 0.349 -3.576 -3.757 1.00 87.19 168 SER A CA 1
ATOM 1313 C C . SER A 1 168 ? 1.804 -3.254 -4.076 1.00 87.19 168 SER A C 1
ATOM 1315 O O . SER A 1 168 ? 2.404 -2.346 -3.502 1.00 87.19 168 SER A O 1
ATOM 1317 N N . GLY A 1 169 ? 2.387 -4.017 -4.986 1.00 85.81 169 GLY A N 1
ATOM 1318 C CA . GLY A 1 169 ? 3.661 -3.679 -5.592 1.00 85.81 169 GLY A CA 1
ATOM 1319 C C . GLY A 1 169 ? 3.579 -3.992 -7.069 1.00 85.81 169 GLY A C 1
ATOM 1320 O O . GLY A 1 169 ? 2.985 -5.004 -7.454 1.00 85.81 169 GLY A O 1
ATOM 1321 N N . ALA A 1 170 ? 4.189 -3.150 -7.888 1.00 81.69 170 ALA A N 1
ATOM 1322 C CA . ALA A 1 170 ? 4.262 -3.400 -9.309 1.00 81.69 170 ALA A CA 1
ATOM 1323 C C . ALA A 1 170 ? 5.641 -3.052 -9.846 1.00 81.69 170 ALA A C 1
ATOM 1325 O O . ALA A 1 170 ? 6.187 -1.989 -9.558 1.00 81.69 170 ALA A O 1
ATOM 1326 N N . THR A 1 171 ? 6.182 -3.935 -10.672 1.00 78.50 171 THR A N 1
ATOM 1327 C CA . THR A 1 171 ? 7.412 -3.687 -11.410 1.00 78.50 171 THR A CA 1
ATOM 1328 C C . THR A 1 171 ? 7.109 -3.524 -12.891 1.00 78.50 171 THR A C 1
ATOM 1330 O O . THR A 1 171 ? 6.143 -4.066 -13.429 1.00 78.50 171 THR A O 1
ATOM 1333 N N . ARG A 1 172 ? 7.936 -2.741 -13.587 1.00 75.44 172 ARG A N 1
ATOM 1334 C CA . ARG A 1 172 ? 7.943 -2.694 -15.055 1.00 75.44 172 ARG A CA 1
ATOM 1335 C C . ARG A 1 172 ? 9.114 -3.527 -15.577 1.00 75.44 172 ARG A C 1
ATOM 1337 O O . ARG A 1 172 ? 9.226 -4.711 -15.281 1.00 75.44 172 ARG A O 1
ATOM 1344 N N . SER A 1 173 ? 10.025 -2.914 -16.324 1.00 70.62 173 SER A N 1
ATOM 1345 C CA . SER A 1 173 ? 11.259 -3.546 -16.801 1.00 70.62 173 SER A CA 1
ATOM 1346 C C . SER A 1 173 ? 12.330 -3.694 -15.715 1.00 70.62 173 SER A C 1
ATOM 1348 O O . SER A 1 173 ? 13.335 -4.362 -15.946 1.00 70.62 173 SER A O 1
ATOM 1350 N N . SER A 1 174 ? 12.138 -3.047 -14.564 1.00 70.75 174 SER A N 1
ATOM 1351 C CA . SER A 1 174 ? 13.014 -3.150 -13.396 1.00 70.75 174 SER A CA 1
ATOM 1352 C C . SER A 1 174 ? 12.646 -4.369 -12.551 1.00 70.75 174 SER A C 1
ATOM 1354 O O . SER A 1 174 ? 11.497 -4.799 -12.557 1.00 70.75 174 SER A O 1
ATOM 1356 N N . LYS A 1 175 ? 13.614 -4.909 -11.807 1.00 76.31 175 LYS A N 1
ATOM 1357 C CA . LYS A 1 175 ? 13.392 -5.971 -10.820 1.00 76.31 175 LYS A CA 1
ATOM 1358 C C . LYS A 1 175 ? 13.529 -5.372 -9.435 1.00 76.31 175 LYS A C 1
ATOM 1360 O O . LYS A 1 175 ? 14.592 -4.853 -9.108 1.00 76.31 175 LYS A O 1
ATOM 1365 N N . GLU A 1 176 ? 12.479 -5.469 -8.644 1.00 77.69 176 GLU A N 1
ATOM 1366 C CA . GLU A 1 176 ? 12.458 -4.976 -7.275 1.00 77.69 176 GLU A CA 1
ATOM 1367 C C . GLU A 1 176 ? 11.638 -5.944 -6.442 1.00 77.69 176 GLU A C 1
ATOM 1369 O O . GLU A 1 176 ? 10.529 -6.269 -6.841 1.00 77.69 176 GLU A O 1
ATOM 1374 N N . GLU A 1 177 ? 12.192 -6.398 -5.321 1.00 84.81 177 GLU A N 1
ATOM 1375 C CA . GLU A 1 177 ? 11.479 -7.208 -4.339 1.00 84.81 177 GLU A CA 1
ATOM 1376 C C . GLU A 1 177 ? 11.078 -6.322 -3.163 1.00 84.81 177 GLU A C 1
ATOM 1378 O O . GLU A 1 177 ? 11.908 -5.618 -2.586 1.00 84.81 177 GLU A O 1
ATOM 1383 N N . ASN A 1 178 ? 9.798 -6.378 -2.810 1.00 85.75 178 ASN A N 1
ATOM 1384 C CA . ASN A 1 178 ? 9.227 -5.607 -1.720 1.00 85.75 178 ASN A CA 1
ATOM 1385 C C . ASN A 1 178 ? 8.886 -6.558 -0.573 1.00 85.75 178 ASN A C 1
ATOM 1387 O O . ASN A 1 178 ? 8.005 -7.410 -0.703 1.00 85.75 178 ASN A O 1
ATOM 1391 N N . VAL A 1 179 ? 9.596 -6.420 0.548 1.00 90.25 179 VAL A N 1
ATOM 1392 C CA . VAL A 1 179 ? 9.440 -7.289 1.721 1.00 90.25 179 VAL A CA 1
ATOM 1393 C C . VAL A 1 179 ? 8.789 -6.508 2.857 1.00 90.25 179 VAL A C 1
ATOM 1395 O O . VAL A 1 179 ? 9.356 -5.547 3.374 1.00 90.25 179 VAL A O 1
ATOM 1398 N N . ILE A 1 180 ? 7.598 -6.938 3.266 1.00 92.12 180 ILE A N 1
ATOM 1399 C CA . ILE A 1 180 ? 6.866 -6.370 4.394 1.00 92.12 180 ILE A CA 1
ATOM 1400 C C . ILE A 1 180 ? 7.144 -7.228 5.625 1.00 92.12 180 ILE A C 1
ATOM 1402 O O . ILE A 1 180 ? 6.721 -8.383 5.710 1.00 92.12 180 ILE A O 1
ATOM 1406 N N . HIS A 1 181 ? 7.852 -6.635 6.583 1.00 91.56 181 HIS A N 1
ATOM 1407 C CA . HIS A 1 181 ? 8.232 -7.279 7.842 1.00 91.56 181 HIS A CA 1
ATOM 1408 C C . HIS A 1 181 ? 7.146 -7.199 8.916 1.00 91.56 181 HIS A C 1
ATOM 1410 O O . HIS A 1 181 ? 7.027 -8.085 9.757 1.00 91.56 181 HIS A O 1
ATOM 1416 N N . SER A 1 182 ? 6.347 -6.136 8.893 1.00 92.81 182 SER A N 1
ATOM 1417 C CA . SER A 1 182 ? 5.252 -5.932 9.831 1.00 92.81 182 SER A CA 1
ATOM 1418 C C . SER A 1 182 ? 4.162 -5.065 9.216 1.00 92.81 182 SER A C 1
ATOM 1420 O O . SER A 1 182 ? 4.390 -4.340 8.247 1.00 92.81 182 SER A O 1
ATOM 1422 N N . TRP A 1 183 ? 2.963 -5.152 9.779 1.00 93.44 183 TRP A N 1
ATOM 1423 C CA . TRP A 1 183 ? 1.824 -4.346 9.369 1.00 93.44 183 TRP A CA 1
ATOM 1424 C C . TRP A 1 183 ? 0.960 -4.014 10.574 1.00 93.44 183 TRP A C 1
ATOM 1426 O O . TRP A 1 183 ? 0.323 -4.881 11.172 1.00 93.44 183 TRP A O 1
ATOM 1436 N N . GLU A 1 184 ? 0.940 -2.732 10.912 1.00 92.31 184 GLU A N 1
ATOM 1437 C CA . GLU A 1 184 ? 0.061 -2.175 11.925 1.00 92.31 184 GLU A CA 1
ATOM 1438 C C . GLU A 1 184 ? -0.984 -1.284 11.257 1.00 92.31 184 GLU A C 1
ATOM 1440 O O . GLU A 1 184 ? -0.674 -0.479 10.377 1.00 92.31 184 GLU A O 1
ATOM 1445 N N . PHE A 1 185 ? -2.232 -1.439 11.678 1.00 88.81 185 PHE A N 1
ATOM 1446 C CA . PHE A 1 185 ? -3.339 -0.608 11.244 1.00 88.81 185 PHE A CA 1
ATOM 1447 C C . PHE A 1 185 ? -4.259 -0.363 12.428 1.00 88.81 185 PHE A C 1
ATOM 1449 O O . PHE A 1 185 ? -4.618 -1.291 13.148 1.00 88.81 185 PHE A O 1
ATOM 1456 N N . SER A 1 186 ? -4.690 0.880 12.601 1.00 84.75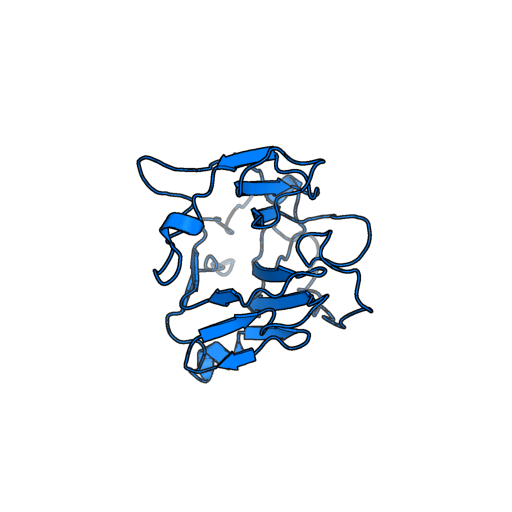 186 SER A N 1
ATOM 1457 C CA . SER A 1 186 ? -5.746 1.222 13.543 1.00 84.75 186 SER A CA 1
ATOM 1458 C C . SER A 1 186 ? -6.612 2.334 12.970 1.00 84.75 186 SER A C 1
ATOM 1460 O O . SER A 1 186 ? -6.138 3.225 12.265 1.00 84.75 186 SER A O 1
ATOM 1462 N N . THR A 1 187 ? -7.905 2.278 13.268 1.00 80.50 187 THR A N 1
ATOM 1463 C CA . THR A 1 187 ? -8.844 3.358 12.970 1.00 80.50 187 THR A CA 1
ATOM 1464 C C . THR A 1 187 ? -9.542 3.809 14.246 1.00 80.50 187 THR A C 1
ATOM 1466 O O . THR A 1 187 ? -9.791 3.017 15.150 1.00 80.50 187 THR A O 1
ATOM 1469 N N . ASN A 1 188 ? -9.870 5.093 14.319 1.00 74.31 188 ASN A N 1
ATOM 1470 C CA . ASN A 1 188 ? -10.721 5.673 15.356 1.00 74.31 188 ASN A CA 1
ATOM 1471 C C . ASN A 1 188 ? -12.147 5.931 14.843 1.00 74.31 188 ASN A C 1
ATOM 1473 O O . ASN A 1 188 ? -12.895 6.674 15.476 1.00 74.31 188 ASN A O 1
ATOM 1477 N N . LEU A 1 189 ? -12.505 5.368 13.682 1.00 70.44 189 LEU A N 1
ATOM 1478 C CA . LEU A 1 189 ? -13.811 5.565 13.075 1.00 70.44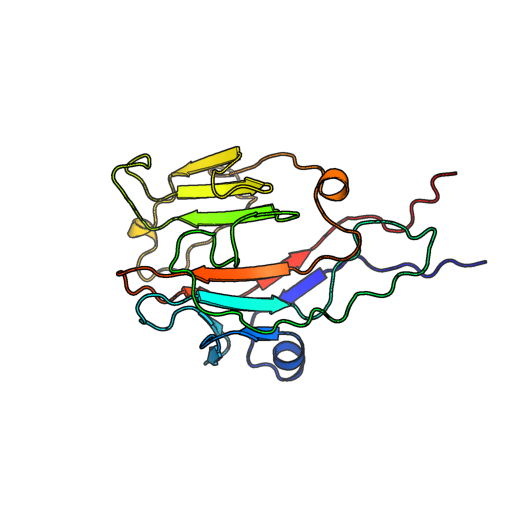 189 LEU A CA 1
ATOM 1479 C C . LEU A 1 189 ? -14.905 5.065 14.023 1.00 70.44 189 LEU A C 1
ATOM 1481 O O . LEU A 1 189 ? -15.085 3.859 14.198 1.00 70.44 189 LEU A O 1
ATOM 1485 N N . ASP A 1 190 ? -15.650 6.000 14.610 1.00 63.56 190 ASP A N 1
ATOM 1486 C CA . ASP A 1 190 ? -16.828 5.661 15.394 1.00 63.56 190 ASP A CA 1
ATOM 1487 C C . ASP A 1 190 ? -17.940 5.198 14.446 1.00 63.56 190 ASP A C 1
ATOM 1489 O O . ASP A 1 190 ? -18.432 5.947 13.596 1.00 63.56 190 ASP A O 1
ATOM 1493 N N . LEU A 1 191 ? -18.306 3.924 14.568 1.00 63.59 191 LEU A N 1
ATOM 1494 C CA . LEU A 1 191 ? -19.380 3.304 13.800 1.00 63.59 191 LEU A CA 1
ATOM 1495 C C . LEU A 1 191 ? -20.749 3.462 14.484 1.00 63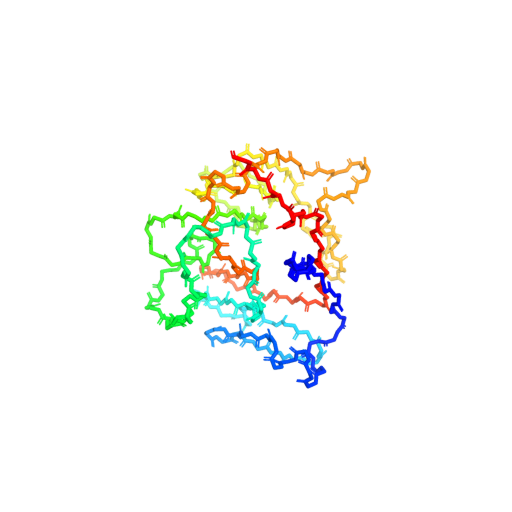.59 191 LEU A C 1
ATOM 1497 O O . LEU A 1 191 ? -21.746 2.993 13.931 1.00 63.59 191 LEU A O 1
ATOM 1501 N N . ASN A 1 192 ? -20.812 4.129 15.647 1.00 55.50 192 ASN A N 1
ATOM 1502 C CA . ASN A 1 192 ? -22.030 4.344 16.439 1.00 55.50 192 ASN A CA 1
ATOM 1503 C C . ASN A 1 192 ? -22.789 5.637 16.099 1.00 55.50 192 ASN A C 1
ATOM 1505 O O . ASN A 1 192 ? -23.543 6.144 16.931 1.00 55.50 192 ASN A O 1
ATOM 1509 N N . ILE A 1 193 ? -22.615 6.200 14.903 1.00 52.31 193 ILE A N 1
ATOM 1510 C CA . ILE A 1 193 ? -23.273 7.466 14.573 1.00 52.31 193 ILE A CA 1
ATOM 1511 C C . ILE A 1 193 ? -24.751 7.217 14.229 1.00 52.31 193 ILE A C 1
ATOM 1513 O O . ILE A 1 193 ? -25.105 6.839 13.110 1.00 52.31 193 ILE A O 1
ATOM 1517 N N . ASN A 1 194 ? -25.598 7.411 15.241 1.00 46.38 194 ASN A N 1
ATOM 1518 C CA . ASN A 1 194 ? -27.019 7.710 15.108 1.00 46.38 194 ASN A CA 1
ATOM 1519 C C . ASN A 1 194 ? -27.159 9.124 14.515 1.00 46.38 194 ASN A C 1
ATOM 1521 O O . ASN A 1 194 ? -27.360 10.078 15.264 1.00 46.38 194 ASN A O 1
ATOM 1525 N N . ASP A 1 195 ? -27.025 9.280 13.200 1.00 46.94 195 ASP A N 1
ATOM 1526 C CA . ASP A 1 195 ? -27.482 10.514 12.555 1.00 46.94 195 ASP A CA 1
ATOM 1527 C C . ASP A 1 195 ? -28.979 10.356 12.277 1.00 46.94 195 ASP A C 1
ATOM 1529 O O . ASP A 1 195 ? -29.394 9.487 11.506 1.00 46.94 195 ASP A O 1
ATOM 1533 N N . ASN A 1 196 ? -29.760 11.132 13.033 1.00 34.69 196 ASN A N 1
ATOM 1534 C CA . ASN A 1 196 ? -31.218 11.246 12.962 1.00 34.69 196 ASN A CA 1
ATOM 1535 C C . ASN A 1 196 ? -31.721 11.625 11.566 1.00 34.69 196 ASN A C 1
ATOM 1537 O O . ASN A 1 196 ? -31.056 12.455 10.907 1.00 34.69 196 ASN A O 1
#

Organism: Glycine max (NCBI:txid3847)

Mean predicted aligned error: 10.79 Å

Foldseek 3Di:
DDDPQPDFDWDKAQFCPPPVNVVQKDKPDPWDRDPRKIKFQQFDAQGQMKIWGNDWGFDDDDPDDDDPDPPPPPDDDGDADQQLSDDDDWLAADWDFDFAPDADPVDDRATWTAIDARDSDGPWIDGDPVVVQVVHDDDDDCDDPPDHDDDDDDSVVGHDRIGIDMHIDGHHRGTDMDIGSMDTDTDPRRPPDPPD